Protein AF-0000000067512918 (afdb_homodimer)

InterPro domains:
  IPR007138 Antibiotic biosynthesis monooxygenase domain [PF03992] (1-77)
  IPR007138 Antibiotic biosynthesis monooxygenase domain [PS51725] (2-95)
  IPR011008 Dimeric alpha-beta barrel [SSF54909] (1-100)
  IPR050404 Heme-degrading monooxygenase [PTHR34474] (1-102)

Nearest PDB structures (foldseek):
  1iuj-assembly1_B  TM=9.756E-01  e=9.682E-20  Thermus thermophilus
  2gff-assembly1_A  TM=8.131E-01  e=7.216E-09  Yersinia pestis
  2omo-assembly4_E  TM=8.367E-01  e=1.259E-07  Nitrosomonas europaea
  4dpo-assembly1_B  TM=8.512E-01  e=2.197E-06  Methanosarcina mazei Go1
  4hl9-assembly4_H  TM=8.034E-01  e=4.147E-06  Rhodospirillum rubrum ATCC 11170

Radius of gyration: 17.53 Å; Cα contacts (8 Å, |Δi|>4): 415; chains: 2; bounding box: 35×47×46 Å

Structure (mmCIF, N/CA/C/O backbone):
data_AF-0000000067512918-model_v1
#
loop_
_entity.id
_entity.type
_entity.pdbx_description
1 polymer 'ABM domain-containing protein'
#
loop_
_atom_site.group_PDB
_atom_site.id
_atom_site.type_symbol
_atom_site.label_atom_id
_atom_site.label_alt_id
_atom_site.label_comp_id
_atom_site.label_asym_id
_atom_site.label_entity_id
_atom_site.label_seq_id
_atom_site.pdbx_PDB_ins_code
_atom_site.Cartn_x
_atom_site.Cartn_y
_atom_site.Cartn_z
_atom_site.occupancy
_atom_site.B_iso_or_equiv
_atom_site.auth_seq_id
_atom_site.auth_comp_id
_atom_site.auth_asym_id
_atom_site.auth_atom_id
_atom_site.pdbx_PDB_model_num
ATOM 1 N N . MET A 1 1 ? -11.914 5.547 -5.266 1 97 1 MET A N 1
ATOM 2 C CA . MET A 1 1 ? -10.961 4.484 -5.578 1 97 1 MET A CA 1
ATOM 3 C C . MET A 1 1 ? -10.758 3.568 -4.375 1 97 1 MET A C 1
ATOM 5 O O . MET A 1 1 ? -10.789 4.023 -3.23 1 97 1 MET A O 1
ATOM 9 N N . PHE A 1 2 ? -10.633 2.309 -4.656 1 98.5 2 PHE A N 1
ATOM 10 C CA . PHE A 1 2 ? -10.523 1.265 -3.643 1 98.5 2 PHE A CA 1
ATOM 11 C C . PHE A 1 2 ? -9.211 0.515 -3.775 1 98.5 2 PHE A C 1
ATOM 13 O O . PHE A 1 2 ? -8.789 0.18 -4.883 1 98.5 2 PHE A O 1
ATOM 20 N N . VAL A 1 3 ? -8.547 0.287 -2.594 1 98.69 3 VAL A N 1
ATOM 21 C CA . VAL A 1 3 ? -7.242 -0.37 -2.607 1 98.69 3 VAL A CA 1
ATOM 22 C C . VAL A 1 3 ? -7.262 -1.579 -1.676 1 98.69 3 VAL A C 1
ATOM 24 O O . VAL A 1 3 ? -7.797 -1.508 -0.567 1 98.69 3 VAL A O 1
ATOM 27 N N . THR A 1 4 ? -6.715 -2.652 -2.119 1 98.31 4 THR A N 1
ATOM 28 C CA . THR A 1 4 ? -6.477 -3.787 -1.236 1 98.31 4 THR A CA 1
ATOM 29 C C . THR A 1 4 ? -4.98 -4.082 -1.127 1 98.31 4 THR A C 1
ATOM 31 O O . THR A 1 4 ? -4.238 -3.91 -2.094 1 98.31 4 THR A O 1
ATOM 34 N N . MET A 1 5 ? -4.586 -4.512 0.064 1 98.31 5 MET A N 1
ATOM 35 C CA . MET A 1 5 ? -3.23 -4.98 0.342 1 98.31 5 MET A CA 1
ATOM 36 C C . MET A 1 5 ? -3.256 -6.363 0.982 1 98.31 5 MET A C 1
ATOM 38 O O . MET A 1 5 ? -3.695 -6.516 2.123 1 98.31 5 MET A O 1
ATOM 42 N N . ASN A 1 6 ? -2.811 -7.348 0.231 1 96.94 6 ASN A N 1
ATOM 43 C CA . ASN A 1 6 ? -2.572 -8.656 0.823 1 96.94 6 ASN A CA 1
ATOM 44 C C . ASN A 1 6 ? -1.137 -8.797 1.324 1 96.94 6 ASN A C 1
ATOM 46 O O . ASN A 1 6 ? -0.193 -8.766 0.534 1 96.94 6 ASN A O 1
ATOM 50 N N . ARG A 1 7 ? -1.022 -8.852 2.6 1 97.69 7 ARG A N 1
ATOM 51 C CA . ARG A 1 7 ? 0.283 -9 3.234 1 97.69 7 ARG A CA 1
ATOM 52 C C . ARG A 1 7 ? 0.648 -10.469 3.414 1 97.69 7 ARG A C 1
ATOM 54 O O . ARG A 1 7 ? -0.009 -11.188 4.168 1 97.69 7 ARG A O 1
ATOM 61 N N . ILE A 1 8 ? 1.704 -10.883 2.746 1 96.44 8 ILE A N 1
ATOM 62 C CA . ILE A 1 8 ? 2.051 -12.297 2.631 1 96.44 8 ILE A CA 1
ATOM 63 C C . ILE A 1 8 ? 3.471 -12.523 3.148 1 96.44 8 ILE A C 1
ATOM 65 O O . ILE A 1 8 ? 4.445 -12.156 2.486 1 96.44 8 ILE A O 1
ATOM 69 N N . PRO A 1 9 ? 3.553 -13.156 4.336 1 97.19 9 PRO A N 1
ATOM 70 C CA . PRO A 1 9 ? 4.883 -13.383 4.906 1 97.19 9 PRO A CA 1
ATOM 71 C C . PRO A 1 9 ? 5.609 -14.555 4.254 1 97.19 9 PRO A C 1
ATOM 73 O O . PRO A 1 9 ? 5.422 -15.703 4.66 1 97.19 9 PRO A O 1
ATOM 76 N N . VAL A 1 10 ? 6.469 -14.242 3.346 1 96.31 10 VAL A N 1
ATOM 77 C CA . VAL A 1 10 ? 7.18 -15.242 2.564 1 96.31 10 VAL A CA 1
ATOM 78 C C . VAL A 1 10 ? 8.625 -15.352 3.057 1 96.31 10 VAL A C 1
ATOM 80 O O . VAL A 1 10 ? 9.297 -14.344 3.248 1 96.31 10 VAL A O 1
ATOM 83 N N . ARG A 1 11 ? 9.047 -16.516 3.266 1 95.19 11 ARG A N 1
ATOM 84 C CA . ARG A 1 11 ? 10.445 -16.719 3.605 1 95.19 11 ARG A CA 1
ATOM 85 C C . ARG A 1 11 ? 11.359 -16.266 2.473 1 95.19 11 ARG A C 1
ATOM 87 O O . ARG A 1 11 ? 11.062 -16.484 1.299 1 95.19 11 ARG A O 1
ATOM 94 N N . PRO A 1 12 ? 12.477 -15.703 2.881 1 93.81 12 PRO A N 1
ATOM 95 C CA . PRO A 1 12 ? 13.383 -15.148 1.869 1 93.81 12 PRO A CA 1
ATOM 96 C C . PRO A 1 12 ? 13.836 -16.188 0.847 1 93.81 12 PRO A C 1
ATOM 98 O O . PRO A 1 12 ? 14 -15.867 -0.333 1 93.81 12 PRO A O 1
ATOM 101 N N . GLU A 1 13 ? 13.922 -17.406 1.261 1 93.75 13 GLU A N 1
ATOM 102 C CA . GLU A 1 13 ? 14.43 -18.469 0.383 1 93.75 13 GLU A CA 1
ATOM 103 C C . GLU A 1 13 ? 13.422 -18.797 -0.716 1 93.75 13 GLU A C 1
ATOM 105 O O . GLU A 1 13 ? 13.766 -19.438 -1.711 1 93.75 13 GLU A O 1
ATOM 110 N N . TYR A 1 14 ? 12.227 -18.312 -0.586 1 94.12 14 TYR A N 1
ATOM 111 C CA . TYR A 1 14 ? 11.18 -18.625 -1.553 1 94.12 14 TYR A CA 1
ATOM 112 C C . TYR A 1 14 ? 10.789 -17.391 -2.354 1 94.12 14 TYR A C 1
ATOM 114 O O . TYR A 1 14 ? 9.812 -17.406 -3.109 1 94.12 14 TYR A O 1
ATOM 122 N N . ALA A 1 15 ? 11.547 -16.359 -2.236 1 94.25 15 ALA A N 1
ATOM 123 C CA . ALA A 1 15 ? 11.211 -15.078 -2.846 1 94.25 15 ALA A CA 1
ATOM 124 C C . ALA A 1 15 ? 11.062 -15.211 -4.359 1 94.25 15 ALA A C 1
ATOM 126 O O . ALA A 1 15 ? 10.047 -14.797 -4.926 1 94.25 15 ALA A O 1
ATOM 127 N N . GLU A 1 16 ? 12.031 -15.812 -5.008 1 93.5 16 GLU A N 1
ATOM 128 C CA . GLU A 1 16 ? 12.008 -15.938 -6.461 1 93.5 16 GLU A CA 1
ATOM 129 C C . GLU A 1 16 ? 10.805 -16.75 -6.926 1 93.5 16 GLU A C 1
ATOM 131 O O . GLU A 1 16 ? 10.133 -16.391 -7.895 1 93.5 16 GLU A O 1
ATOM 136 N N . GLN A 1 17 ? 10.562 -17.828 -6.297 1 92.75 17 GLN A N 1
ATOM 137 C CA . GLN A 1 17 ? 9.438 -18.688 -6.648 1 92.75 17 GLN A CA 1
ATOM 138 C C . GLN A 1 17 ? 8.109 -17.953 -6.453 1 92.75 17 GLN A C 1
ATOM 140 O O . GLN A 1 17 ? 7.199 -18.078 -7.273 1 92.75 17 GLN A O 1
ATOM 145 N N . PHE A 1 18 ? 8.039 -17.266 -5.41 1 93.62 18 PHE A N 1
ATOM 146 C CA . PHE A 1 18 ? 6.836 -16.484 -5.117 1 93.62 18 PHE A CA 1
ATOM 147 C C . PHE A 1 18 ? 6.566 -15.469 -6.219 1 93.62 18 PHE A C 1
ATOM 149 O O . PHE A 1 18 ? 5.457 -15.406 -6.754 1 93.62 18 PHE A O 1
ATOM 156 N N . GLU A 1 19 ? 7.574 -14.711 -6.578 1 94.25 19 GLU A N 1
ATOM 157 C CA . GLU A 1 19 ? 7.434 -13.664 -7.586 1 94.25 19 GLU A CA 1
ATOM 158 C C . GLU A 1 19 ? 7.059 -14.258 -8.945 1 94.25 19 GLU A C 1
ATOM 160 O O . GLU A 1 19 ? 6.227 -13.695 -9.664 1 94.25 19 GLU A O 1
ATOM 165 N N . GLU A 1 20 ? 7.613 -15.383 -9.258 1 90.94 20 GLU A N 1
ATOM 166 C CA . GLU A 1 20 ? 7.305 -16.047 -10.523 1 90.94 20 GLU A CA 1
ATOM 167 C C . GLU A 1 20 ? 5.852 -16.516 -10.562 1 90.94 20 GLU A C 1
ATOM 169 O O . GLU A 1 20 ? 5.188 -16.391 -11.594 1 90.94 20 GLU A O 1
ATOM 174 N N . ALA A 1 21 ? 5.418 -17.016 -9.461 1 87.88 21 ALA A N 1
ATOM 175 C CA . ALA A 1 21 ? 4.035 -17.469 -9.375 1 87.88 21 ALA A CA 1
ATOM 176 C C . ALA A 1 21 ? 3.062 -16.312 -9.625 1 87.88 21 ALA A C 1
ATOM 178 O O . ALA A 1 21 ? 2.057 -16.484 -10.312 1 87.88 21 ALA A O 1
ATOM 179 N N . PHE A 1 22 ? 3.352 -15.164 -9.109 1 88.75 22 PHE A N 1
ATOM 180 C CA . PHE A 1 22 ? 2.457 -14.023 -9.258 1 88.75 22 PHE A CA 1
ATOM 181 C C . PHE A 1 22 ? 2.518 -13.477 -10.68 1 88.75 22 PHE A C 1
ATOM 183 O O . PHE A 1 22 ? 1.514 -12.992 -11.203 1 88.75 22 PHE A O 1
ATOM 190 N N . ARG A 1 23 ? 3.643 -13.523 -11.312 1 86 23 ARG A N 1
ATOM 191 C CA . ARG A 1 23 ? 3.771 -13.039 -12.68 1 86 23 ARG A CA 1
ATOM 192 C C . ARG A 1 23 ? 2.779 -13.742 -13.602 1 86 23 ARG A C 1
ATOM 194 O O . ARG A 1 23 ? 2.201 -13.117 -14.492 1 86 23 ARG A O 1
ATOM 201 N N . GLN A 1 24 ? 2.482 -14.922 -13.383 1 77.94 24 GLN A N 1
ATOM 202 C CA . GLN A 1 24 ? 1.568 -15.719 -14.195 1 77.94 24 GLN A CA 1
ATOM 203 C C . GLN A 1 24 ? 0.114 -15.391 -13.875 1 77.94 24 GLN A C 1
ATOM 205 O O . GLN A 1 24 ? -0.735 -15.367 -14.766 1 77.94 24 GLN A O 1
ATOM 210 N N . ARG A 1 25 ? -0.203 -15 -12.695 1 79.12 25 ARG A N 1
ATOM 211 C CA . ARG A 1 25 ? -1.558 -14.727 -12.227 1 79.12 25 ARG A CA 1
ATOM 212 C C . ARG A 1 25 ? -1.994 -13.312 -12.602 1 79.12 25 ARG A C 1
ATOM 214 O O . ARG A 1 25 ? -3.186 -13.055 -12.789 1 79.12 25 ARG A O 1
ATOM 221 N N . ALA A 1 26 ? -1.049 -12.398 -12.617 1 73.12 26 ALA A N 1
ATOM 222 C CA . ALA A 1 26 ? -1.326 -10.984 -12.844 1 73.12 26 ALA A CA 1
ATOM 223 C C . ALA A 1 26 ? -2.08 -10.781 -14.156 1 73.12 26 ALA A C 1
ATOM 225 O O . ALA A 1 26 ? -2.969 -9.93 -14.242 1 73.12 26 ALA A O 1
ATOM 226 N N . ARG A 1 27 ? -2.033 -11.695 -15.109 1 79.12 27 ARG A N 1
ATOM 227 C CA . ARG A 1 27 ? -2.65 -11.539 -16.422 1 79.12 27 ARG A CA 1
ATOM 228 C C . ARG A 1 27 ? -4.148 -11.82 -16.359 1 79.12 27 ARG A C 1
ATOM 230 O O . ARG A 1 27 ? -4.918 -11.281 -17.156 1 79.12 27 ARG A O 1
ATOM 237 N N . LEU A 1 28 ? -4.523 -12.445 -15.289 1 82.38 28 LEU A N 1
ATOM 238 C CA . LEU A 1 28 ? -5.926 -12.836 -15.188 1 82.38 28 LEU A CA 1
ATOM 239 C C . LEU A 1 28 ? -6.785 -11.672 -14.711 1 82.38 28 LEU A C 1
ATOM 241 O O . LEU A 1 28 ? -7.961 -11.578 -15.07 1 82.38 28 LEU A O 1
ATOM 245 N N . VAL A 1 29 ? -6.238 -10.664 -14.016 1 86.75 29 VAL A N 1
ATOM 246 C CA . VAL A 1 29 ? -6.996 -9.578 -13.406 1 86.75 29 VAL A CA 1
ATOM 247 C C . VAL A 1 29 ? -7.039 -8.383 -14.352 1 86.75 29 VAL A C 1
ATOM 249 O O . VAL A 1 29 ? -7.918 -7.523 -14.234 1 86.75 29 VAL A O 1
ATOM 252 N N . ASP A 1 30 ? -6.246 -8.297 -15.297 1 84.88 30 ASP A N 1
ATOM 253 C CA . ASP A 1 30 ? -6.02 -7.133 -16.156 1 84.88 30 ASP A CA 1
ATOM 254 C C . ASP A 1 30 ? -7.289 -6.75 -16.906 1 84.88 30 ASP A C 1
ATOM 256 O O . ASP A 1 30 ? -7.488 -5.582 -17.25 1 84.88 30 ASP A O 1
ATOM 260 N N . ARG A 1 31 ? -8.195 -7.676 -17.078 1 85.62 31 ARG A N 1
ATOM 261 C CA . ARG A 1 31 ? -9.352 -7.402 -17.922 1 85.62 31 ARG A CA 1
ATOM 262 C C . ARG A 1 31 ? -10.609 -7.227 -17.094 1 85.62 31 ARG A C 1
ATOM 264 O O . ARG A 1 31 ? -11.703 -7.02 -17.625 1 85.62 31 ARG A O 1
ATOM 271 N N . MET A 1 32 ? -10.414 -7.277 -15.938 1 91.25 32 MET A N 1
ATOM 272 C CA . MET A 1 32 ? -11.586 -7.172 -15.062 1 91.25 32 MET A CA 1
ATOM 273 C C . MET A 1 32 ? -12.117 -5.742 -15.047 1 91.25 32 MET A C 1
ATOM 275 O O . MET A 1 32 ? -11.352 -4.789 -14.898 1 91.25 32 MET A O 1
ATOM 279 N N . PRO A 1 33 ? -13.469 -5.609 -15.211 1 93.94 33 PRO A N 1
ATOM 280 C CA . PRO A 1 33 ? -14.055 -4.273 -15.109 1 93.94 33 PRO A CA 1
ATOM 281 C C . PRO A 1 33 ? -13.719 -3.574 -13.797 1 93.94 33 PRO A C 1
ATOM 283 O O . PRO A 1 33 ? -13.844 -4.176 -12.727 1 93.94 33 PRO A O 1
ATOM 286 N N . GLY A 1 34 ? -13.289 -2.336 -13.969 1 96.62 34 GLY A N 1
ATOM 287 C CA . GLY A 1 34 ? -13 -1.528 -12.797 1 96.62 34 GLY A CA 1
ATOM 288 C C . GLY A 1 34 ? -11.594 -1.733 -12.258 1 96.62 34 GLY A C 1
ATOM 289 O O . GLY A 1 34 ? -11.172 -1.037 -11.336 1 96.62 34 GLY A O 1
ATOM 290 N N . PHE A 1 35 ? -10.883 -2.684 -12.805 1 96.06 35 PHE A N 1
ATOM 291 C CA . PHE A 1 35 ? -9.492 -2.889 -12.422 1 96.06 35 PHE A CA 1
ATOM 292 C C . PHE A 1 35 ? -8.625 -1.716 -12.875 1 96.06 35 PHE A C 1
ATOM 294 O O . PHE A 1 35 ? -8.75 -1.251 -14.008 1 96.06 35 PHE A O 1
ATOM 301 N N . ILE A 1 36 ? -7.754 -1.249 -11.977 1 96.38 36 ILE A N 1
ATOM 302 C CA . ILE A 1 36 ? -6.895 -0.119 -12.305 1 96.38 36 ILE A CA 1
ATOM 303 C C . ILE A 1 36 ? -5.438 -0.576 -12.359 1 96.38 36 ILE A C 1
ATOM 305 O O . ILE A 1 36 ? -4.75 -0.358 -13.359 1 96.38 36 ILE A O 1
ATOM 309 N N . ARG A 1 37 ? -5 -1.229 -11.328 1 95.94 37 ARG A N 1
ATOM 310 C CA . ARG A 1 37 ? -3.572 -1.522 -11.25 1 95.94 37 ARG A CA 1
ATOM 311 C C . ARG A 1 37 ? -3.297 -2.637 -10.242 1 95.94 37 ARG A C 1
ATOM 313 O O . ARG A 1 37 ? -4.023 -2.789 -9.258 1 95.94 37 ARG A O 1
ATOM 320 N N . ASN A 1 38 ? -2.346 -3.479 -10.484 1 95.81 38 ASN A N 1
ATOM 321 C CA . ASN A 1 38 ? -1.806 -4.473 -9.562 1 95.81 38 ASN A CA 1
ATOM 322 C C . ASN A 1 38 ? -0.299 -4.312 -9.383 1 95.81 38 ASN A C 1
ATOM 324 O O . ASN A 1 38 ? 0.444 -4.25 -10.359 1 95.81 38 ASN A O 1
ATOM 328 N N . LEU A 1 39 ? 0.129 -4.234 -8.156 1 96.69 39 LEU A N 1
ATOM 329 C CA . LEU A 1 39 ? 1.55 -4.191 -7.828 1 96.69 39 LEU A CA 1
ATOM 330 C C . LEU A 1 39 ? 1.926 -5.34 -6.895 1 96.69 39 LEU A C 1
ATOM 332 O O . LEU A 1 39 ? 1.189 -5.648 -5.957 1 96.69 39 LEU A O 1
ATOM 336 N N . VAL A 1 40 ? 3.033 -5.973 -7.16 1 96.81 40 VAL A N 1
ATOM 337 C CA . VAL A 1 40 ? 3.693 -6.863 -6.211 1 96.81 40 VAL A CA 1
ATOM 338 C C . VAL A 1 40 ? 4.918 -6.172 -5.617 1 96.81 40 VAL A C 1
ATOM 340 O O . VAL A 1 40 ? 5.832 -5.781 -6.348 1 96.81 40 VAL A O 1
ATOM 343 N N . LEU A 1 41 ? 4.926 -6.086 -4.301 1 98.25 41 LEU A N 1
ATOM 344 C CA . LEU A 1 41 ? 5.914 -5.297 -3.574 1 98.25 41 LEU A CA 1
ATOM 345 C C . LEU A 1 41 ? 6.812 -6.195 -2.732 1 98.25 41 LEU A C 1
ATOM 347 O O . LEU A 1 41 ? 6.336 -6.91 -1.85 1 98.25 41 LEU A O 1
ATOM 351 N N . ARG A 1 42 ? 8.102 -6.18 -3.014 1 97.69 42 ARG A N 1
ATOM 352 C CA . ARG A 1 42 ? 9.094 -6.895 -2.217 1 97.69 42 ARG A CA 1
ATOM 353 C C . ARG A 1 42 ? 9.602 -6.023 -1.07 1 97.69 42 ARG A C 1
ATOM 355 O O . ARG A 1 42 ? 10.109 -4.922 -1.296 1 97.69 42 ARG A O 1
ATOM 362 N N . PRO A 1 43 ? 9.445 -6.527 0.133 1 97.81 43 PRO A N 1
ATOM 363 C CA . PRO A 1 43 ? 9.922 -5.715 1.252 1 97.81 43 PRO A CA 1
ATOM 364 C C . PRO A 1 43 ? 11.438 -5.523 1.232 1 97.81 43 PRO A C 1
ATOM 366 O O . PRO A 1 43 ? 12.18 -6.445 0.873 1 97.81 43 PRO A O 1
ATOM 369 N N . LYS A 1 44 ? 11.875 -4.309 1.683 1 96.75 44 LYS A N 1
ATOM 370 C CA . LYS A 1 44 ? 13.305 -4.035 1.778 1 96.75 44 LYS A CA 1
ATOM 371 C C . LYS A 1 44 ? 13.922 -4.734 2.99 1 96.75 44 LYS A C 1
ATOM 373 O O . LYS A 1 44 ? 15.094 -5.102 2.973 1 96.75 44 LYS A O 1
ATOM 378 N N . ASN A 1 45 ? 13.102 -4.852 4.012 1 92.81 45 ASN A N 1
ATOM 379 C CA . ASN A 1 45 ? 13.586 -5.512 5.219 1 92.81 45 ASN A CA 1
ATOM 380 C C . ASN A 1 45 ? 13.203 -6.992 5.238 1 92.81 45 ASN A C 1
ATOM 382 O O . ASN A 1 45 ? 12.023 -7.332 5.145 1 92.81 45 ASN A O 1
ATOM 386 N N . PRO A 1 46 ? 14.25 -7.758 5.445 1 83.94 46 PRO A N 1
ATOM 387 C CA . PRO A 1 46 ? 13.938 -9.188 5.551 1 83.94 46 PRO A CA 1
ATOM 388 C C . PRO A 1 46 ? 12.977 -9.492 6.695 1 83.94 46 PRO A C 1
ATOM 390 O O . PRO A 1 46 ? 13.07 -8.883 7.766 1 83.94 46 PRO A O 1
ATOM 393 N N . GLY A 1 47 ? 12.023 -10.266 6.488 1 87.12 47 GLY A N 1
ATOM 394 C CA . GLY A 1 47 ? 11.047 -10.625 7.508 1 87.12 47 GLY A CA 1
ATOM 395 C C . GLY A 1 47 ? 9.719 -9.922 7.344 1 87.12 47 GLY A C 1
ATOM 396 O O . GLY A 1 47 ? 8.695 -10.375 7.859 1 87.12 47 GLY A O 1
ATOM 397 N N . ASP A 1 48 ? 9.82 -8.719 6.766 1 94.81 48 ASP A N 1
ATOM 398 C CA . ASP A 1 48 ? 8.562 -8.055 6.434 1 94.81 48 ASP A CA 1
ATOM 399 C C . ASP A 1 48 ? 7.82 -8.797 5.328 1 94.81 48 ASP A C 1
ATOM 401 O O . ASP A 1 48 ? 8.4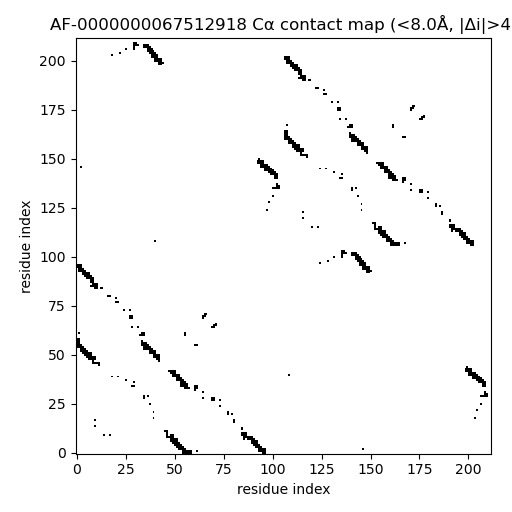38 -9.484 4.508 1 94.81 48 ASP A O 1
ATOM 405 N N . PRO A 1 49 ? 6.57 -8.695 5.324 1 97.69 49 PRO A N 1
ATOM 406 C CA . PRO A 1 49 ? 5.809 -9.438 4.316 1 97.69 49 PRO A CA 1
ATOM 407 C C . PRO A 1 49 ? 5.863 -8.789 2.938 1 97.69 49 PRO A C 1
ATOM 409 O O . PRO A 1 49 ? 6.031 -7.57 2.83 1 97.69 49 PRO A O 1
ATOM 412 N N . TYR A 1 50 ? 5.742 -9.641 1.905 1 97.69 50 TYR A N 1
ATOM 413 C CA . TYR A 1 50 ? 5.336 -9.133 0.6 1 97.69 50 TYR A CA 1
ATOM 414 C C . TYR A 1 50 ? 3.965 -8.469 0.678 1 97.69 50 TYR A C 1
ATOM 416 O O . TYR A 1 50 ? 3.146 -8.82 1.53 1 97.69 50 TYR A O 1
ATOM 424 N N . VAL A 1 51 ? 3.773 -7.539 -0.189 1 98.19 51 VAL A N 1
ATOM 425 C CA . VAL A 1 51 ? 2.439 -6.965 -0.317 1 98.19 51 VAL A CA 1
ATOM 426 C C . VAL A 1 51 ? 1.975 -7.059 -1.77 1 98.19 51 VAL A C 1
ATOM 428 O O . VAL A 1 51 ? 2.648 -6.562 -2.676 1 98.19 51 VAL A O 1
ATOM 431 N N . VAL A 1 52 ? 0.917 -7.738 -1.984 1 96.56 52 VAL A N 1
ATOM 432 C CA . VAL A 1 52 ? 0.202 -7.68 -3.256 1 96.56 52 VAL A CA 1
ATOM 433 C C . VAL A 1 52 ? -0.908 -6.633 -3.176 1 96.56 52 VAL A C 1
ATOM 435 O O . VAL A 1 52 ? -1.873 -6.801 -2.428 1 96.56 52 VAL A O 1
ATOM 438 N N . MET A 1 53 ? -0.724 -5.59 -3.965 1 97.88 53 MET A N 1
ATOM 439 C CA . MET A 1 53 ? -1.617 -4.438 -3.906 1 97.88 53 MET A CA 1
ATOM 440 C C . MET A 1 53 ? -2.416 -4.301 -5.195 1 97.88 53 MET A C 1
ATOM 442 O O . MET A 1 53 ? -1.85 -4.336 -6.289 1 97.88 53 MET A O 1
ATOM 446 N N . THR A 1 54 ? -3.723 -4.121 -5.047 1 96.81 54 THR A N 1
ATOM 447 C CA . THR A 1 54 ? -4.566 -3.875 -6.207 1 96.81 54 THR A CA 1
ATOM 448 C C . THR A 1 54 ? -5.391 -2.604 -6.02 1 96.81 54 THR A C 1
ATOM 450 O O . THR A 1 54 ? -5.855 -2.318 -4.914 1 96.81 54 THR A O 1
ATOM 453 N N . LEU A 1 55 ? -5.496 -1.862 -7.02 1 97.75 55 LEU A N 1
ATOM 454 C CA . LEU A 1 55 ? -6.328 -0.663 -7.078 1 97.75 55 LEU A CA 1
ATOM 455 C C . LEU A 1 55 ? -7.539 -0.884 -7.977 1 97.75 55 LEU A C 1
ATOM 457 O O . LEU A 1 55 ? -7.41 -1.429 -9.078 1 97.75 55 LEU A O 1
ATOM 461 N N . TRP A 1 56 ? -8.641 -0.418 -7.516 1 97.69 56 TRP A N 1
ATOM 462 C CA . TRP A 1 56 ? -9.922 -0.623 -8.18 1 97.69 56 TRP A CA 1
ATOM 463 C C . TRP A 1 56 ? -10.727 0.673 -8.227 1 97.69 56 TRP A C 1
ATOM 465 O O . TRP A 1 56 ? -10.609 1.517 -7.34 1 97.69 56 TRP A O 1
ATOM 475 N N . GLU A 1 57 ? -11.57 0.746 -9.227 1 97.88 57 GLU A N 1
ATOM 476 C CA . GLU A 1 57 ? -12.453 1.903 -9.336 1 97.88 57 GLU A CA 1
ATOM 477 C C . GLU A 1 57 ? -13.43 1.969 -8.164 1 97.88 57 GLU A C 1
ATOM 479 O O . GLU A 1 57 ? -13.859 3.053 -7.766 1 97.88 57 GLU A O 1
ATOM 484 N N . SER A 1 58 ? -13.828 0.82 -7.707 1 97.88 58 SER A N 1
ATOM 485 C CA . SER A 1 58 ? -14.781 0.752 -6.605 1 97.88 58 SER A CA 1
ATOM 486 C C . SER A 1 58 ? -14.633 -0.552 -5.828 1 97.88 58 SER A C 1
ATOM 488 O O . SER A 1 58 ? -13.992 -1.496 -6.305 1 97.88 58 SER A O 1
ATOM 490 N N . GLU A 1 59 ? -15.172 -0.529 -4.645 1 97.69 59 GLU A N 1
ATOM 491 C CA . GLU A 1 59 ? -15.203 -1.756 -3.855 1 97.69 59 GLU A CA 1
ATOM 492 C C . GLU A 1 59 ? -16.016 -2.84 -4.555 1 97.69 59 GLU A C 1
ATOM 494 O O . GLU A 1 59 ? -15.68 -4.023 -4.48 1 97.69 59 GLU A O 1
ATOM 499 N N . GLU A 1 60 ? -17.078 -2.422 -5.219 1 97.88 60 GLU A N 1
ATOM 500 C CA . GLU A 1 60 ? -17.938 -3.363 -5.941 1 97.88 60 GLU A CA 1
ATOM 501 C C . GLU A 1 60 ? -17.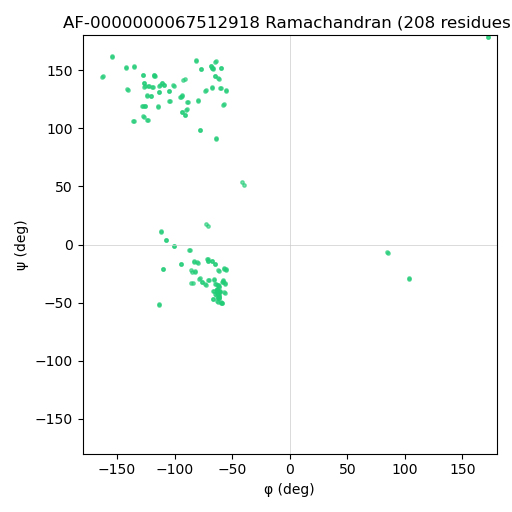156 -4.078 -7.043 1 97.88 60 GLU A C 1
ATOM 503 O O . GLU A 1 60 ? -17.344 -5.273 -7.266 1 97.88 60 GLU A O 1
ATOM 508 N N . ALA A 1 61 ? -16.312 -3.352 -7.719 1 97.12 61 ALA A N 1
ATOM 509 C CA . ALA A 1 61 ? -15.5 -3.959 -8.766 1 97.12 61 ALA A CA 1
ATOM 510 C C . ALA A 1 61 ? -14.555 -5.008 -8.188 1 97.12 61 ALA A C 1
ATOM 512 O O . ALA A 1 61 ? -14.383 -6.086 -8.758 1 97.12 61 ALA A O 1
ATOM 513 N N . PHE A 1 62 ? -13.992 -4.715 -7.078 1 96.94 62 PHE A N 1
ATOM 514 C CA . PHE A 1 62 ? -13.117 -5.664 -6.402 1 96.94 62 PHE A CA 1
ATOM 515 C C . PHE A 1 62 ? -13.883 -6.922 -6.008 1 96.94 62 PHE A C 1
ATOM 517 O O . PHE A 1 62 ? -13.398 -8.039 -6.215 1 96.94 62 PHE A O 1
ATOM 524 N N . ARG A 1 63 ? -15 -6.711 -5.465 1 96.75 63 ARG A N 1
ATOM 525 C CA . ARG A 1 63 ? -15.812 -7.848 -5.047 1 96.75 63 ARG A CA 1
ATOM 526 C C . ARG A 1 63 ? -16.188 -8.727 -6.238 1 96.75 63 ARG A C 1
ATOM 528 O O . ARG A 1 63 ? -16.172 -9.953 -6.141 1 96.75 63 ARG A O 1
ATOM 535 N N . ALA A 1 64 ? -16.578 -8.117 -7.297 1 95.81 64 ALA A N 1
ATOM 536 C CA . ALA A 1 64 ? -16.891 -8.867 -8.508 1 95.81 64 ALA A CA 1
ATOM 537 C C . ALA A 1 64 ? -15.711 -9.719 -8.953 1 95.81 64 ALA A C 1
ATOM 539 O O . ALA A 1 64 ? -15.891 -10.867 -9.383 1 95.81 64 ALA A O 1
ATOM 540 N N . TRP A 1 65 ? -14.578 -9.125 -8.852 1 94.44 65 TRP A N 1
ATOM 541 C CA . TRP A 1 65 ? -13.367 -9.859 -9.188 1 94.44 65 TRP A CA 1
ATOM 542 C C . TRP A 1 65 ? -13.172 -11.062 -8.266 1 94.44 65 TRP A C 1
ATOM 544 O O . TRP A 1 65 ? -12.93 -12.18 -8.727 1 94.44 65 TRP A O 1
ATOM 554 N N . THR A 1 66 ? -13.281 -10.859 -6.926 1 94.56 66 THR A N 1
ATOM 555 C CA . THR A 1 66 ? -13.008 -11.93 -5.965 1 94.56 66 THR A CA 1
ATOM 556 C C . THR A 1 66 ? -14.023 -13.062 -6.109 1 94.56 66 THR A C 1
ATOM 558 O O . THR A 1 66 ? -13.773 -14.18 -5.664 1 94.56 66 THR A O 1
ATOM 561 N N . GLU A 1 67 ? -15.094 -12.75 -6.766 1 94.25 67 GLU A N 1
ATOM 562 C CA . GLU A 1 67 ? -16.141 -13.75 -6.973 1 94.25 67 GLU A CA 1
ATOM 563 C C . GLU A 1 67 ? -16.062 -14.352 -8.375 1 94.25 67 GLU A C 1
ATOM 565 O O . GLU A 1 67 ? -16.828 -15.25 -8.711 1 94.25 67 GLU A O 1
ATOM 570 N N . SER A 1 68 ? -15.227 -13.977 -9.156 1 92.44 68 SER A N 1
ATOM 571 C CA . SER A 1 68 ? -15.117 -14.398 -10.555 1 92.44 68 SER A CA 1
ATOM 572 C C . SER A 1 68 ? -14.414 -15.742 -10.664 1 92.44 68 SER A C 1
ATOM 574 O O . SER A 1 68 ? -13.633 -16.125 -9.789 1 92.44 68 SER A O 1
ATOM 576 N N . PRO A 1 69 ? -14.641 -16.453 -11.773 1 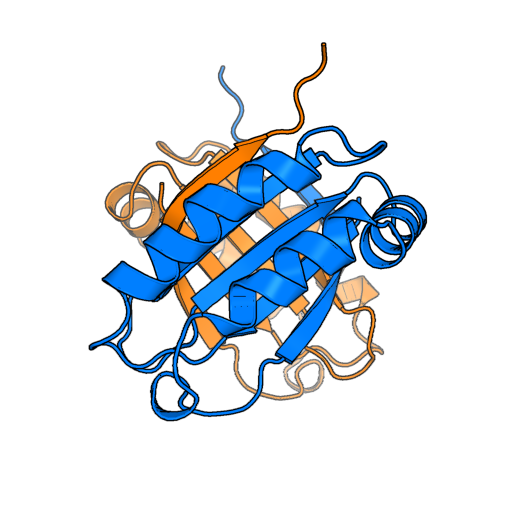87.94 69 PRO A N 1
ATOM 577 C CA . PRO A 1 69 ? -13.898 -17.688 -12.047 1 87.94 69 PRO A CA 1
ATOM 578 C C . PRO A 1 69 ? -12.398 -17.453 -12.188 1 87.94 69 PRO A C 1
ATOM 580 O O . PRO A 1 69 ? -11.602 -18.297 -11.766 1 87.94 69 PRO A O 1
ATOM 583 N N . ALA A 1 70 ? -12.086 -16.391 -12.703 1 82.81 70 ALA A N 1
ATOM 584 C CA . ALA A 1 70 ? -10.68 -16.062 -12.914 1 82.81 70 ALA A CA 1
ATOM 585 C C . ALA A 1 70 ? -9.93 -15.984 -11.586 1 82.81 70 ALA A C 1
ATOM 587 O O . ALA A 1 70 ? -8.789 -16.438 -11.477 1 82.81 70 ALA A O 1
ATOM 588 N N . PHE A 1 71 ? -10.547 -15.375 -10.641 1 88.19 71 PHE A N 1
ATOM 589 C CA . PHE A 1 71 ? -9.961 -15.289 -9.305 1 88.19 71 PHE A CA 1
ATOM 590 C C . PHE A 1 71 ? -9.773 -16.672 -8.711 1 88.19 71 PHE A C 1
ATOM 592 O O . PHE A 1 71 ? -8.695 -16.984 -8.18 1 88.19 71 PHE A O 1
ATOM 599 N N . LYS A 1 72 ? -10.703 -17.484 -8.82 1 85.62 72 LYS A N 1
ATOM 600 C CA . LYS A 1 72 ? -10.641 -18.844 -8.273 1 85.62 72 LYS A CA 1
ATOM 601 C C . LYS A 1 72 ? -9.539 -19.656 -8.945 1 85.62 72 LYS A C 1
ATOM 603 O O . LYS A 1 72 ? -8.82 -20.406 -8.273 1 85.62 72 LYS A O 1
ATOM 608 N N . GLU A 1 73 ? -9.438 -19.438 -10.172 1 80.94 73 GLU A N 1
ATOM 609 C CA . GLU A 1 73 ? -8.406 -20.141 -10.93 1 80.94 73 GLU A CA 1
ATOM 610 C C . GLU A 1 73 ? -7.008 -19.703 -10.5 1 80.94 73 GLU A C 1
ATOM 612 O O . GLU A 1 73 ? -6.121 -20.531 -10.305 1 80.94 73 GLU A O 1
ATOM 617 N N . GLY A 1 74 ? -6.84 -18.453 -10.406 1 78.31 74 GLY A N 1
ATOM 618 C CA . GLY A 1 74 ? -5.547 -17.922 -9.992 1 78.31 74 GLY A CA 1
ATOM 619 C C . GLY A 1 74 ? -5.176 -18.312 -8.57 1 78.31 74 GLY A C 1
ATOM 620 O O . GLY 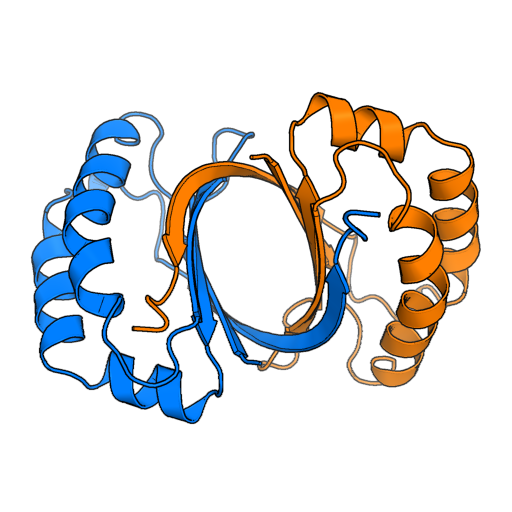A 1 74 ? -4.027 -18.672 -8.297 1 78.31 74 GLY A O 1
ATOM 621 N N . HIS A 1 75 ? -6.094 -18.219 -7.738 1 78.69 75 HIS A N 1
ATOM 622 C CA . HIS A 1 75 ? -5.859 -18.516 -6.332 1 78.69 75 HIS A CA 1
ATOM 623 C C . HIS A 1 75 ? -5.633 -20.016 -6.125 1 78.69 75 HIS A C 1
ATOM 625 O O . HIS A 1 75 ? -4.902 -20.406 -5.215 1 78.69 75 HIS A O 1
ATOM 631 N N . ALA A 1 76 ? -6.281 -20.766 -7 1 67.12 76 ALA A N 1
ATOM 632 C CA . ALA A 1 76 ? -6.059 -22.203 -6.965 1 67.12 76 ALA A CA 1
ATOM 633 C C . ALA A 1 76 ? -4.621 -22.547 -7.34 1 67.12 76 ALA A C 1
ATOM 635 O O . ALA A 1 76 ? -4.055 -23.531 -6.836 1 67.12 76 ALA A O 1
ATOM 636 N N . ARG A 1 77 ? -4.051 -21.766 -8.148 1 62.12 77 ARG A N 1
ATOM 637 C CA . ARG A 1 77 ? -2.68 -22 -8.594 1 62.12 77 ARG A CA 1
ATOM 638 C C . ARG A 1 77 ? -1.675 -21.422 -7.605 1 62.12 77 ARG A C 1
ATOM 640 O O . ARG A 1 77 ? -0.489 -21.75 -7.648 1 62.12 77 ARG A O 1
ATOM 647 N N . SER A 1 78 ? -2.094 -20.391 -6.789 1 61.59 78 SER A N 1
ATOM 648 C CA . SER A 1 78 ? -1.233 -19.812 -5.766 1 61.59 78 SER A CA 1
ATOM 649 C C . SER A 1 78 ? -0.747 -20.859 -4.781 1 61.59 78 SER A C 1
ATOM 651 O O . SER A 1 78 ? 0.296 -20.703 -4.145 1 61.59 78 SER A O 1
ATOM 653 N N . GLY A 1 79 ? -1.46 -21.938 -4.723 1 63.5 79 GLY A N 1
ATOM 654 C CA . GLY A 1 79 ? -1.099 -23.078 -3.887 1 63.5 79 GLY A CA 1
ATOM 655 C C . GLY A 1 79 ? 0.114 -23.828 -4.395 1 63.5 79 GLY A C 1
ATOM 656 O O . GLY A 1 79 ? 0.376 -24.953 -3.965 1 63.5 79 GLY A O 1
ATOM 657 N N . THR A 1 80 ? 0.841 -23.156 -5.293 1 74.94 80 THR A N 1
ATOM 658 C CA . THR A 1 80 ? 1.955 -23.906 -5.863 1 74.94 80 THR A CA 1
ATOM 659 C C . THR A 1 80 ? 3.17 -23.859 -4.941 1 74.94 80 THR A C 1
ATOM 661 O O . THR A 1 80 ? 4.051 -24.703 -5.02 1 74.94 80 THR A O 1
ATOM 664 N N . LEU A 1 81 ? 3.17 -22.891 -3.92 1 86.12 81 LEU A N 1
ATOM 665 C CA . LEU A 1 81 ? 4.273 -22.859 -2.963 1 86.12 81 LEU A CA 1
ATOM 666 C C . LEU A 1 81 ? 3.961 -23.734 -1.751 1 86.12 81 LEU A C 1
ATOM 668 O O . LEU A 1 81 ? 2.809 -23.812 -1.316 1 86.12 81 LEU A O 1
ATOM 672 N N . PRO A 1 82 ? 4.957 -24.391 -1.263 1 89.88 82 PRO A N 1
ATOM 673 C CA . PRO A 1 82 ? 4.727 -25.188 -0.054 1 89.88 82 PRO A CA 1
ATOM 674 C C . PRO A 1 82 ? 4.371 -24.328 1.157 1 89.88 82 PRO A C 1
ATOM 676 O O . PRO A 1 82 ? 4.707 -23.141 1.198 1 89.88 82 PRO A O 1
ATOM 679 N N . LYS A 1 83 ? 3.725 -24.938 2.094 1 90.25 83 LYS A N 1
ATOM 680 C CA . LYS A 1 83 ? 3.297 -24.234 3.303 1 90.25 83 LYS A CA 1
ATOM 681 C C . LYS A 1 83 ? 4.488 -23.625 4.035 1 90.25 83 LYS A C 1
ATOM 683 O O . LYS A 1 83 ? 4.367 -22.562 4.637 1 90.25 83 LYS A O 1
ATOM 688 N N . GLU A 1 84 ? 5.586 -24.281 3.945 1 92.56 84 GLU A N 1
ATOM 689 C CA . GLU A 1 84 ? 6.785 -23.844 4.652 1 92.56 84 GLU A CA 1
ATOM 690 C C . GLU A 1 84 ? 7.312 -22.531 4.082 1 92.56 84 GLU A C 1
ATOM 692 O O . GLU A 1 84 ? 8.148 -21.875 4.703 1 92.56 84 GLU A O 1
ATOM 697 N N . ALA A 1 85 ? 6.855 -22.156 2.951 1 94.19 85 ALA A N 1
ATOM 698 C CA . ALA A 1 85 ? 7.305 -20.922 2.318 1 94.19 85 ALA A CA 1
ATOM 699 C C . ALA A 1 85 ? 6.777 -19.703 3.066 1 94.19 85 ALA A C 1
ATOM 701 O O . ALA A 1 85 ? 7.305 -18.594 2.916 1 94.19 85 ALA A O 1
ATOM 702 N N . PHE A 1 86 ? 5.82 -19.984 3.918 1 94.75 86 PHE A N 1
ATOM 703 C CA . PHE A 1 86 ? 5.133 -18.859 4.543 1 94.75 86 PHE A CA 1
ATOM 704 C C . PHE A 1 86 ? 5.43 -18.812 6.039 1 94.75 86 PHE A C 1
ATOM 706 O O . PHE A 1 86 ? 5.434 -19.844 6.711 1 94.75 86 PHE A O 1
ATOM 713 N N . LEU A 1 87 ? 5.688 -17.656 6.516 1 95.19 87 LEU A N 1
ATOM 714 C CA . LEU A 1 87 ? 6.02 -17.438 7.918 1 95.19 87 LEU A CA 1
ATOM 715 C C . LEU A 1 87 ? 4.754 -17.25 8.75 1 95.19 87 LEU A C 1
ATOM 717 O O . LEU A 1 87 ? 4.824 -17.172 9.984 1 95.19 87 LEU A O 1
ATOM 721 N N . GLY A 1 88 ? 3.613 -17.203 8.172 1 94 88 GLY A N 1
ATOM 722 C CA . GLY A 1 88 ? 2.318 -17 8.797 1 94 88 GLY A CA 1
ATOM 723 C C . GLY A 1 88 ? 1.192 -16.812 7.797 1 94 88 GLY A C 1
ATOM 724 O O . GLY A 1 88 ? 1.41 -16.891 6.59 1 94 88 GLY A O 1
ATOM 725 N N . PRO A 1 89 ? -0.037 -16.641 8.297 1 94.5 89 PRO A N 1
ATOM 726 C CA . PRO A 1 89 ? -1.169 -16.438 7.391 1 94.5 89 PRO A CA 1
ATOM 727 C C . PRO A 1 89 ? -1.11 -15.094 6.66 1 94.5 89 PRO A C 1
ATOM 729 O O . PRO A 1 89 ? -0.504 -14.141 7.16 1 94.5 89 PRO A O 1
ATOM 732 N N . ASN A 1 90 ? -1.719 -15.055 5.527 1 94.56 90 ASN A N 1
ATOM 733 C CA . ASN A 1 90 ? -1.92 -13.781 4.844 1 94.56 90 ASN A CA 1
ATOM 734 C C . ASN A 1 90 ? -2.873 -12.875 5.613 1 94.56 90 ASN A C 1
ATOM 736 O O . ASN A 1 90 ? -3.711 -13.352 6.383 1 94.56 90 ASN A O 1
ATOM 740 N N . ARG A 1 91 ? -2.656 -11.617 5.43 1 95.88 91 ARG A N 1
ATOM 741 C CA . ARG A 1 91 ? -3.576 -10.633 5.98 1 95.88 91 ARG A CA 1
ATOM 742 C C . ARG A 1 91 ? -4.051 -9.664 4.902 1 95.88 91 ARG A C 1
ATOM 744 O O . ARG A 1 91 ? -3.246 -8.922 4.328 1 95.88 91 ARG A O 1
ATOM 751 N N . LEU A 1 92 ? -5.328 -9.672 4.695 1 96.75 92 LEU A N 1
ATOM 752 C CA . LEU A 1 92 ? -5.91 -8.758 3.715 1 96.75 92 LEU A CA 1
ATOM 753 C C . LEU A 1 92 ? -6.387 -7.473 4.387 1 96.75 92 LEU A C 1
ATOM 755 O O . LEU A 1 92 ? -7.109 -7.523 5.383 1 96.75 92 LEU A O 1
ATOM 759 N N . GLU A 1 93 ? -5.957 -6.371 3.871 1 97.81 93 GLU A N 1
ATOM 760 C CA . GLU A 1 93 ? -6.426 -5.055 4.289 1 97.81 93 GLU A CA 1
ATOM 761 C C . GLU A 1 93 ? -7.109 -4.316 3.139 1 97.81 93 GLU A C 1
ATOM 763 O O . GLU A 1 93 ? -6.738 -4.496 1.976 1 97.81 93 GLU A O 1
ATOM 768 N N . ALA A 1 94 ? -8.062 -3.586 3.477 1 98.44 94 ALA A N 1
ATOM 769 C CA . ALA A 1 94 ? -8.797 -2.814 2.479 1 98.44 94 ALA A CA 1
ATOM 770 C C . ALA A 1 94 ? -8.867 -1.341 2.867 1 98.44 94 ALA A C 1
ATOM 772 O O . ALA A 1 94 ? -9 -1.01 4.047 1 98.44 94 ALA A O 1
ATOM 773 N N . PHE A 1 95 ? -8.836 -0.503 1.834 1 98.62 95 PHE A N 1
ATOM 774 C CA . PHE A 1 95 ? -8.766 0.932 2.08 1 98.62 95 PHE A CA 1
ATOM 775 C C . PHE A 1 95 ? -9.609 1.698 1.073 1 98.62 95 PHE A C 1
ATOM 777 O O . PHE A 1 95 ? -9.781 1.258 -0.066 1 98.62 95 PHE A O 1
ATOM 784 N N . GLU A 1 96 ? -10.047 2.805 1.518 1 98.06 96 GLU A N 1
ATOM 785 C CA . GLU A 1 96 ? -10.539 3.852 0.627 1 98.06 96 GLU A CA 1
ATOM 786 C C . GLU A 1 96 ? -9.484 4.938 0.416 1 98.06 96 GLU A C 1
ATOM 788 O O . GLU A 1 96 ? -8.844 5.379 1.369 1 98.06 96 GLU A O 1
ATOM 793 N N . VAL A 1 97 ? -9.32 5.383 -0.834 1 97.75 97 VAL A N 1
ATOM 794 C CA . VAL A 1 97 ? -8.398 6.48 -1.102 1 97.75 97 VAL A CA 1
ATOM 795 C C . VAL A 1 97 ? -9.07 7.812 -0.758 1 97.75 97 VAL A C 1
ATOM 797 O O . VAL A 1 97 ? -10.102 8.156 -1.328 1 97.75 97 VAL A O 1
ATOM 800 N N . VAL A 1 98 ? -8.414 8.578 0.129 1 96.12 98 VAL A N 1
ATOM 801 C CA . VAL A 1 98 ? -9.047 9.828 0.541 1 96.12 98 VAL A CA 1
ATOM 802 C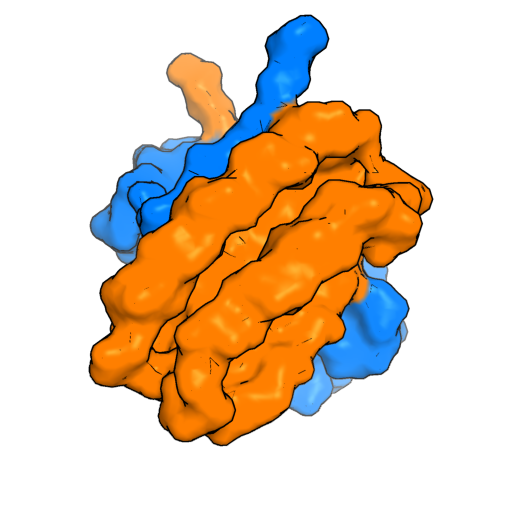 C . VAL A 1 98 ? -8.273 11.008 -0.04 1 96.12 98 VAL A C 1
ATOM 804 O O . VAL A 1 98 ? -8.781 12.133 -0.063 1 96.12 98 VAL A O 1
ATOM 807 N N . LEU A 1 99 ? -7.066 10.805 -0.395 1 94 99 LEU A N 1
ATOM 808 C CA . LEU A 1 99 ? -6.23 11.766 -1.106 1 94 99 LEU A CA 1
ATOM 809 C C . LEU A 1 99 ? -5.367 11.062 -2.15 1 94 99 LEU A C 1
ATOM 811 O O . LEU A 1 99 ? -4.801 10 -1.88 1 94 99 LEU A O 1
ATOM 815 N N . ASP A 1 100 ? -5.309 11.578 -3.328 1 94.06 100 ASP A N 1
ATOM 816 C CA . ASP A 1 100 ? -4.547 11.07 -4.465 1 94.06 100 ASP A CA 1
ATOM 817 C C . ASP A 1 100 ? -3.824 12.211 -5.191 1 94.06 100 ASP A C 1
ATOM 819 O O . ASP A 1 100 ? -4.453 13 -5.895 1 94.06 100 ASP A O 1
ATOM 823 N N . SER A 1 101 ? -2.527 12.234 -4.977 1 90.81 101 SER A N 1
ATOM 824 C CA . SER A 1 101 ? -1.715 13.266 -5.605 1 90.81 101 SER A CA 1
ATOM 825 C C . SER A 1 101 ? -0.645 12.664 -6.508 1 90.81 101 SER A C 1
ATOM 827 O O . SER A 1 101 ? 0.08 11.758 -6.094 1 90.81 101 SER A O 1
ATOM 829 N N . GLU A 1 102 ? -0.571 13.109 -7.766 1 88.06 102 GLU A N 1
ATOM 830 C CA . GLU A 1 102 ? 0.4 12.602 -8.727 1 88.06 102 GLU A CA 1
ATOM 831 C C . GLU A 1 102 ? 1.448 13.656 -9.07 1 88.06 102 GLU A C 1
ATOM 833 O O . GLU A 1 102 ? 1.155 14.852 -9.062 1 88.06 102 GLU A O 1
ATOM 838 N N . GLY A 1 103 ? 2.633 13.039 -9.125 1 76.94 103 GLY A N 1
ATOM 839 C CA . GLY A 1 103 ? 3.68 13.93 -9.594 1 76.94 103 GLY A CA 1
ATOM 840 C C . GLY A 1 103 ? 3.387 14.531 -10.953 1 76.94 103 GLY A C 1
ATOM 841 O O . GLY A 1 103 ? 2.74 13.891 -11.789 1 76.94 103 GLY A O 1
ATOM 842 N N . ARG A 1 104 ? 3.326 15.953 -11.047 1 61.19 104 ARG A N 1
ATOM 843 C CA . ARG A 1 104 ? 3.033 16.688 -12.273 1 61.19 104 ARG A CA 1
ATOM 844 C C . ARG A 1 104 ? 4.121 16.453 -13.32 1 61.19 104 ARG A C 1
ATOM 846 O O . ARG A 1 104 ? 5.312 16.516 -13.008 1 61.19 104 ARG A O 1
ATOM 853 N N . ASP A 1 105 ? 4.121 15.406 -14.328 1 49.53 105 ASP A N 1
ATOM 854 C CA . ASP A 1 105 ? 4.902 15.68 -15.523 1 49.53 105 ASP A CA 1
ATOM 855 C C . ASP A 1 105 ? 4.754 17.125 -15.969 1 49.53 105 ASP A C 1
ATOM 857 O O . ASP A 1 105 ? 3.66 17.562 -16.344 1 49.53 105 ASP A O 1
ATOM 861 N N . GLY A 1 106 ? 4.898 18.188 -15.289 1 32.22 106 GLY A N 1
ATOM 862 C CA . GLY A 1 106 ? 5.266 19.234 -16.219 1 32.22 106 GLY A CA 1
ATOM 863 C C . GLY A 1 106 ? 6.359 18.828 -17.188 1 32.22 106 GLY A C 1
ATOM 864 O O . GLY A 1 106 ? 7.086 17.875 -16.938 1 32.22 106 GLY A O 1
ATOM 865 N N . MET B 1 1 ? 11.016 0.984 -9.477 1 96.94 1 MET B N 1
ATOM 866 C CA . MET B 1 1 ? 10.102 1.834 -8.719 1 96.94 1 MET B CA 1
ATOM 867 C C . MET B 1 1 ? 10.133 1.484 -7.234 1 96.94 1 MET B C 1
ATOM 869 O O . MET B 1 1 ? 10.305 0.32 -6.871 1 96.94 1 MET B O 1
ATOM 873 N N . PHE B 1 2 ? 10.062 2.506 -6.426 1 98.5 2 PHE B N 1
ATOM 874 C CA . PHE B 1 2 ? 10.172 2.391 -4.977 1 98.5 2 PHE B CA 1
ATOM 875 C C . PHE B 1 2 ? 8.906 2.879 -4.293 1 98.5 2 PHE B C 1
ATOM 877 O O . PHE B 1 2 ? 8.344 3.91 -4.676 1 98.5 2 PHE B O 1
ATOM 884 N N . VAL B 1 3 ? 8.445 2.078 -3.285 1 98.62 3 VAL B N 1
ATOM 885 C CA . VAL B 1 3 ? 7.203 2.42 -2.6 1 98.62 3 VAL B CA 1
ATOM 886 C C . VAL B 1 3 ? 7.441 2.479 -1.093 1 98.62 3 VAL B C 1
ATOM 888 O O . VAL B 1 3 ? 8.125 1.62 -0.533 1 98.62 3 VAL B O 1
ATOM 891 N N . THR B 1 4 ? 6.914 3.475 -0.477 1 98.31 4 THR B N 1
ATOM 892 C CA . THR B 1 4 ? 6.891 3.51 0.981 1 98.31 4 THR B CA 1
ATOM 893 C C . THR B 1 4 ? 5.453 3.514 1.499 1 98.31 4 THR B C 1
ATOM 895 O O . THR B 1 4 ? 4.562 4.094 0.872 1 98.31 4 THR B O 1
ATOM 898 N N . MET B 1 5 ? 5.266 2.85 2.631 1 98.25 5 MET B N 1
ATOM 899 C CA . MET B 1 5 ? 4 2.844 3.363 1 98.25 5 MET B CA 1
ATOM 900 C C . MET B 1 5 ? 4.215 3.242 4.82 1 98.25 5 MET B C 1
ATOM 902 O O . MET B 1 5 ? 4.824 2.496 5.59 1 98.25 5 MET B O 1
ATOM 906 N N . ASN B 1 6 ? 3.73 4.426 5.164 1 96.94 6 ASN B N 1
ATOM 907 C CA . ASN B 1 6 ? 3.674 4.797 6.574 1 96.94 6 ASN B CA 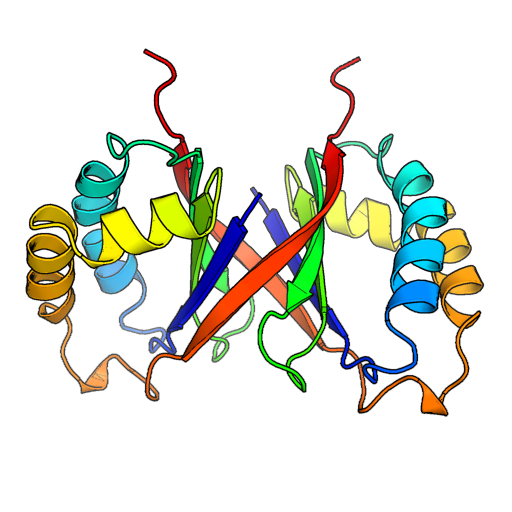1
ATOM 908 C C . ASN B 1 6 ? 2.342 4.402 7.203 1 96.94 6 ASN B C 1
ATOM 910 O O . ASN B 1 6 ? 1.292 4.926 6.824 1 96.94 6 ASN B O 1
ATOM 914 N N . ARG B 1 7 ? 2.424 3.447 8.07 1 97.69 7 ARG B N 1
ATOM 915 C CA . ARG B 1 7 ? 1.237 2.961 8.766 1 97.69 7 ARG B CA 1
ATOM 916 C C . ARG B 1 7 ? 1.004 3.738 10.062 1 97.69 7 ARG B C 1
ATOM 918 O O . ARG B 1 7 ? 1.812 3.666 10.992 1 97.69 7 ARG B O 1
ATOM 925 N N . ILE B 1 8 ? -0.099 4.449 10.117 1 96.44 8 ILE B N 1
ATOM 926 C CA . ILE B 1 8 ? -0.36 5.414 11.18 1 96.44 8 ILE B CA 1
ATOM 927 C C . ILE B 1 8 ? -1.667 5.066 11.891 1 96.44 8 ILE B C 1
ATOM 929 O O . ILE B 1 8 ? -2.752 5.266 11.336 1 96.44 8 ILE B O 1
ATOM 933 N N . PRO B 1 9 ? -1.536 4.555 13.125 1 97.19 9 PRO B N 1
ATOM 934 C CA . PRO B 1 9 ? -2.748 4.176 13.859 1 97.19 9 PRO B CA 1
ATOM 935 C C . PRO B 1 9 ? -3.477 5.379 14.453 1 97.19 9 PRO B C 1
ATOM 937 O O . PRO B 1 9 ? -3.145 5.824 15.555 1 97.19 9 PRO B O 1
ATOM 940 N N . VAL B 1 10 ? -4.488 5.809 13.766 1 96.25 10 VAL B N 1
ATOM 941 C CA . VAL B 1 10 ? -5.238 7 14.148 1 96.25 10 VAL B CA 1
ATOM 942 C C . VAL B 1 10 ? -6.578 6.594 14.758 1 96.25 10 VAL B C 1
ATOM 944 O O . VAL B 1 10 ? -7.285 5.75 14.203 1 96.25 10 VAL B O 1
ATOM 947 N N . ARG B 1 11 ? -6.883 7.148 15.836 1 95.19 11 ARG B N 1
ATOM 948 C CA . ARG B 1 11 ? -8.203 6.926 16.422 1 95.19 11 ARG B CA 1
ATOM 949 C C . ARG B 1 11 ? -9.305 7.426 15.484 1 95.19 11 ARG B C 1
ATOM 951 O O . ARG B 1 11 ? -9.172 8.492 14.875 1 95.19 11 ARG B O 1
ATOM 958 N N . PRO B 1 12 ? -10.391 6.676 15.469 1 93.75 12 PRO B N 1
ATOM 959 C CA . PRO B 1 12 ? -11.469 7.023 14.539 1 93.75 12 PRO B CA 1
ATOM 960 C C . PRO B 1 12 ? -11.992 8.445 14.758 1 93.75 12 PRO B C 1
ATOM 962 O O . PRO B 1 12 ? -12.352 9.125 13.797 1 93.75 12 PRO B O 1
ATOM 965 N N . GLU B 1 13 ? -11.945 8.906 15.961 1 93.75 13 GLU B N 1
ATOM 966 C CA . GLU B 1 13 ? -12.508 10.211 16.281 1 93.75 13 GLU B CA 1
ATOM 967 C C . GLU B 1 13 ? -11.656 11.336 15.703 1 93.75 13 GLU B C 1
ATOM 969 O O . GLU B 1 13 ? -12.102 12.484 15.617 1 93.75 13 GLU B O 1
ATOM 974 N N . TYR B 1 14 ? -10.484 11.016 15.25 1 94.12 14 TYR B N 1
ATOM 975 C CA . TYR B 1 14 ? -9.57 12.031 14.727 1 94.12 14 TYR B CA 1
ATOM 976 C C . TYR B 1 14 ? -9.391 11.875 13.219 1 94.12 14 TYR B C 1
ATOM 978 O O . TYR B 1 14 ? -8.539 12.539 12.625 1 94.12 14 TYR B O 1
ATOM 986 N N . ALA B 1 15 ? -10.195 11.078 12.625 1 94.19 15 ALA B N 1
ATOM 987 C CA . ALA B 1 15 ? -10.039 10.742 11.211 1 94.19 15 ALA B CA 1
ATOM 988 C C . ALA B 1 15 ? -10.109 12 10.344 1 94.19 15 ALA B C 1
ATOM 990 O O . ALA B 1 15 ? -9.219 12.234 9.523 1 94.19 15 ALA B O 1
ATOM 991 N N . GLU B 1 16 ? -11.117 12.805 10.531 1 93.5 16 GLU B N 1
ATOM 992 C CA . GLU B 1 16 ? -11.297 14 9.719 1 93.5 16 GLU B CA 1
ATOM 993 C C . GLU B 1 16 ? -10.125 14.969 9.875 1 93.5 16 GLU B C 1
ATOM 995 O O . GLU B 1 16 ? -9.633 15.523 8.898 1 93.5 16 GLU B O 1
ATOM 1000 N N . GLN B 1 17 ? -9.727 15.188 11.055 1 92.75 17 GLN B N 1
ATOM 1001 C CA . GLN B 1 17 ? -8.609 16.078 11.328 1 92.75 17 GLN B CA 1
ATOM 1002 C C . GLN B 1 17 ? -7.32 15.555 10.695 1 92.75 17 GLN B C 1
ATOM 1004 O O . GLN B 1 17 ? -6.531 16.328 10.148 1 92.75 17 GLN B O 1
ATOM 1009 N N . PHE B 1 18 ? -7.141 14.312 10.812 1 93.56 18 PHE B N 1
ATOM 1010 C CA . PHE B 1 18 ? -5.961 13.688 10.227 1 93.56 18 PHE B CA 1
ATOM 1011 C C . PHE B 1 18 ? -5.926 13.898 8.719 1 93.56 18 PHE B C 1
ATOM 1013 O O . PHE B 1 18 ? -4.914 14.344 8.172 1 93.56 18 PHE B O 1
ATOM 1020 N N . GLU B 1 19 ? -7.027 13.617 8.062 1 94.19 19 GLU B N 1
ATOM 1021 C CA . GLU B 1 19 ? -7.105 13.734 6.605 1 94.19 19 GLU B CA 1
ATOM 1022 C C . GLU B 1 19 ? -6.898 15.18 6.156 1 94.19 19 GLU B C 1
ATOM 1024 O O . GLU B 1 19 ? -6.223 15.43 5.156 1 94.19 19 GLU B O 1
ATOM 1029 N N . GLU B 1 20 ? -7.422 16.094 6.895 1 90.94 20 GLU B N 1
ATOM 1030 C CA . GLU B 1 20 ? -7.262 17.516 6.566 1 90.94 20 GLU B CA 1
ATOM 1031 C C . GLU B 1 20 ? -5.801 17.953 6.688 1 90.94 20 GLU B C 1
ATOM 1033 O O . GLU B 1 20 ? -5.305 18.719 5.855 1 90.94 20 GLU B O 1
ATOM 1038 N N . ALA B 1 21 ? -5.176 17.453 7.707 1 87.81 21 ALA B N 1
ATOM 1039 C CA . ALA B 1 21 ? -3.766 17.766 7.902 1 87.81 21 ALA B CA 1
ATOM 1040 C C . ALA B 1 21 ? -2.922 17.297 6.723 1 87.81 21 ALA B C 1
ATOM 1042 O O . ALA B 1 21 ? -2.023 18.016 6.27 1 87.81 21 ALA B O 1
ATOM 1043 N N . PHE B 1 22 ? -3.205 16.141 6.211 1 88.5 22 PHE B N 1
ATOM 1044 C CA . PHE B 1 22 ? -2.426 15.594 5.109 1 88.5 22 PHE B CA 1
ATOM 1045 C C . PHE B 1 22 ? -2.738 16.328 3.809 1 88.5 22 PHE B C 1
ATOM 1047 O O . PHE B 1 22 ? -1.86 16.5 2.961 1 88.5 22 PHE B O 1
ATOM 1054 N N . ARG B 1 23 ? -3.936 16.75 3.611 1 85.56 23 ARG B N 1
ATOM 1055 C CA . ARG B 1 23 ? -4.305 17.484 2.408 1 85.56 23 ARG B CA 1
ATOM 1056 C C . ARG B 1 23 ? -3.426 18.719 2.229 1 85.56 23 ARG B C 1
ATOM 1058 O O . ARG B 1 23 ? -3.037 19.047 1.106 1 85.56 23 ARG B O 1
ATOM 1065 N N . GLN B 1 24 ? -3.033 19.328 3.217 1 77.62 24 GLN B N 1
ATOM 1066 C CA . GLN B 1 24 ? -2.211 20.531 3.188 1 77.62 24 GLN B CA 1
ATOM 1067 C C . GLN B 1 24 ? -0.749 20.188 2.914 1 77.62 24 GLN B C 1
ATOM 1069 O O . GLN B 1 24 ? -0.049 20.953 2.236 1 77.62 24 GLN B O 1
ATOM 1074 N N . ARG B 1 25 ? -0.279 19.047 3.287 1 78.19 25 ARG B N 1
ATOM 1075 C CA . ARG B 1 25 ? 1.113 18.625 3.174 1 78.19 25 ARG B CA 1
ATOM 1076 C C . ARG B 1 25 ? 1.396 18.031 1.797 1 78.19 25 ARG B C 1
ATOM 1078 O O . ARG B 1 25 ? 2.529 18.078 1.316 1 78.19 25 ARG B O 1
ATOM 1085 N N . ALA B 1 26 ? 0.41 17.375 1.222 1 72.31 26 ALA B N 1
ATOM 1086 C CA . ALA B 1 26 ? 0.562 16.656 -0.038 1 72.31 26 ALA B CA 1
ATOM 1087 C C . ALA B 1 26 ? 1.105 17.578 -1.133 1 72.31 26 ALA B C 1
ATOM 1089 O O . ALA B 1 26 ? 1.913 17.141 -1.962 1 72.31 26 ALA B O 1
ATOM 1090 N N . ARG B 1 27 ? 1 18.875 -1.032 1 78.31 27 ARG B N 1
ATOM 1091 C CA . ARG B 1 27 ? 1.408 19.812 -2.08 1 78.31 27 ARG B CA 1
ATOM 1092 C C . ARG B 1 27 ? 2.914 20.047 -2.039 1 78.31 27 ARG B C 1
ATOM 1094 O O . ARG B 1 27 ? 3.525 20.359 -3.062 1 78.31 27 ARG B O 1
ATOM 1101 N N . LEU B 1 28 ? 3.486 19.656 -0.945 1 81.44 28 LEU B N 1
ATOM 1102 C CA . LEU B 1 28 ? 4.91 19.938 -0.778 1 81.44 28 LEU B CA 1
ATOM 1103 C C . LEU B 1 28 ? 5.758 18.891 -1.492 1 81.44 28 LEU B C 1
ATOM 1105 O O . LEU B 1 28 ? 6.859 19.188 -1.954 1 81.44 28 LEU B O 1
ATOM 1109 N N . VAL B 1 29 ? 5.266 17.672 -1.76 1 85.94 29 VAL B N 1
ATOM 1110 C CA . VAL B 1 29 ? 6.031 16.562 -2.316 1 85.94 29 VAL B CA 1
ATOM 1111 C C . VAL B 1 29 ? 5.863 16.531 -3.832 1 85.94 29 VAL B C 1
ATOM 1113 O O . VAL B 1 29 ? 6.688 15.953 -4.543 1 85.94 29 VAL B O 1
ATOM 1116 N N . ASP B 1 30 ? 4.926 17.172 -4.371 1 83.81 30 ASP B N 1
ATOM 1117 C CA . ASP B 1 30 ? 4.508 17.062 -5.766 1 83.81 30 ASP B CA 1
ATOM 1118 C C . ASP B 1 30 ? 5.629 17.484 -6.711 1 83.81 30 ASP B C 1
ATOM 1120 O O . ASP B 1 30 ? 5.695 17.031 -7.852 1 83.81 30 ASP B O 1
ATOM 1124 N N . ARG B 1 31 ? 6.566 18.266 -6.227 1 84.94 31 ARG B N 1
ATOM 1125 C CA . ARG B 1 31 ? 7.57 18.812 -7.125 1 84.94 31 ARG B CA 1
ATOM 1126 C C . ARG B 1 31 ? 8.922 18.141 -6.918 1 84.94 31 ARG B C 1
ATOM 1128 O O . ARG B 1 31 ? 9.906 18.5 -7.574 1 84.94 31 ARG B O 1
ATOM 1135 N N . MET B 1 32 ? 8.891 17.266 -6.137 1 90.88 32 MET B N 1
ATOM 1136 C CA . MET B 1 32 ? 10.156 16.594 -5.844 1 90.88 32 MET B CA 1
ATOM 1137 C C . MET B 1 32 ? 10.578 15.703 -7.008 1 90.88 32 MET B C 1
ATOM 1139 O O . MET B 1 32 ? 9.766 14.938 -7.531 1 90.88 32 MET B O 1
ATOM 1143 N N . PRO B 1 33 ? 11.875 15.836 -7.406 1 93.81 33 PRO B N 1
ATOM 1144 C CA . PRO B 1 33 ? 12.367 14.945 -8.453 1 93.81 33 PRO B CA 1
ATOM 1145 C C . PRO B 1 33 ? 12.172 13.469 -8.109 1 93.81 33 PRO B C 1
ATOM 1147 O O . PRO B 1 33 ? 12.492 13.039 -7 1 93.81 33 PRO B O 1
ATOM 1150 N N . GLY B 1 34 ? 11.641 12.781 -9.117 1 96.62 34 GLY B N 1
ATOM 1151 C CA . GLY B 1 34 ? 11.469 11.344 -8.961 1 96.62 34 GLY B CA 1
ATOM 1152 C C . GLY B 1 34 ? 10.18 10.969 -8.258 1 96.62 34 GLY B C 1
ATOM 1153 O O . GLY B 1 34 ? 9.844 9.789 -8.148 1 96.62 34 GLY B O 1
ATOM 1154 N N . PHE B 1 35 ? 9.469 11.953 -7.77 1 95.94 35 PHE B N 1
ATOM 1155 C CA . PHE B 1 35 ? 8.164 11.695 -7.168 1 95.94 35 PHE B CA 1
ATOM 1156 C C . PHE B 1 35 ? 7.16 11.234 -8.219 1 95.94 35 PHE B C 1
ATOM 1158 O O . PHE B 1 35 ? 7.078 11.812 -9.305 1 95.94 35 PHE B O 1
ATOM 1165 N N . ILE B 1 36 ? 6.398 10.195 -7.879 1 96.19 36 ILE B N 1
ATOM 1166 C CA . ILE B 1 36 ? 5.422 9.672 -8.828 1 96.19 36 ILE B CA 1
ATOM 1167 C C . ILE B 1 36 ? 4.012 9.906 -8.297 1 96.19 36 ILE B C 1
ATOM 1169 O O . ILE B 1 36 ? 3.168 10.484 -8.984 1 96.19 36 ILE B O 1
ATOM 1173 N N . ARG B 1 37 ? 3.779 9.5 -7.074 1 95.75 37 ARG B N 1
ATOM 1174 C CA . ARG B 1 37 ? 2.4 9.531 -6.594 1 95.75 37 ARG B CA 1
ATOM 1175 C C . ARG B 1 37 ? 2.352 9.445 -5.07 1 95.75 37 ARG B C 1
ATOM 1177 O O . ARG B 1 37 ? 3.223 8.844 -4.449 1 95.75 37 ARG B O 1
ATOM 1184 N N . ASN B 1 38 ? 1.438 10.109 -4.438 1 95.69 38 ASN B N 1
ATOM 1185 C CA . ASN B 1 38 ? 1.108 10 -3.021 1 95.69 38 ASN B CA 1
ATOM 1186 C C . ASN B 1 38 ? -0.364 9.656 -2.814 1 95.69 38 ASN B C 1
ATOM 1188 O O . ASN B 1 38 ? -1.244 10.312 -3.369 1 95.69 38 ASN B O 1
ATOM 1192 N N . LEU B 1 39 ? -0.612 8.641 -2.035 1 96.56 39 LEU B N 1
ATOM 1193 C CA . LEU B 1 39 ? -1.97 8.266 -1.655 1 96.56 39 LEU B CA 1
ATOM 1194 C C . LEU B 1 39 ? -2.127 8.258 -0.138 1 96.56 39 LEU B C 1
ATOM 1196 O O . LEU B 1 39 ? -1.241 7.793 0.582 1 96.56 39 LEU B O 1
ATOM 1200 N N . VAL B 1 40 ? -3.221 8.797 0.336 1 96.75 40 VAL B N 1
ATOM 1201 C CA . VAL B 1 40 ? -3.672 8.594 1.709 1 96.75 40 VAL B CA 1
ATOM 1202 C C . VAL B 1 40 ? -4.84 7.613 1.73 1 96.75 40 VAL B C 1
ATOM 1204 O O . VAL B 1 40 ? -5.875 7.855 1.107 1 96.75 40 VAL B O 1
ATOM 1207 N N . LEU B 1 41 ? -4.66 6.547 2.504 1 98.19 41 LEU B N 1
ATOM 1208 C CA . LEU B 1 41 ? -5.582 5.418 2.502 1 98.19 41 LEU B CA 1
ATOM 1209 C C . LEU B 1 41 ? -6.285 5.289 3.85 1 98.19 41 LEU B C 1
ATOM 1211 O O . LEU B 1 41 ? -5.633 5.102 4.879 1 98.19 41 LEU B O 1
ATOM 1215 N N . ARG B 1 42 ? -7.605 5.398 3.85 1 97.69 42 ARG B N 1
ATOM 1216 C CA . ARG B 1 42 ? -8.414 5.172 5.039 1 97.69 42 ARG B CA 1
ATOM 1217 C C . ARG B 1 42 ? -8.812 3.705 5.164 1 97.69 42 ARG B C 1
ATOM 1219 O O . ARG B 1 42 ? -9.422 3.141 4.254 1 97.69 42 ARG B O 1
ATOM 1226 N N . PRO B 1 43 ? -8.438 3.113 6.285 1 97.75 43 PRO B N 1
ATOM 1227 C CA . PRO B 1 43 ? -8.805 1.702 6.43 1 97.75 43 PRO B CA 1
ATOM 1228 C C . PRO B 1 43 ? -10.312 1.49 6.5 1 97.75 43 PRO B C 1
ATOM 1230 O O . PRO B 1 43 ? -11.031 2.303 7.09 1 97.75 43 PRO B O 1
ATOM 1233 N N . LYS B 1 44 ? -10.766 0.345 5.918 1 96.75 44 LYS B N 1
ATOM 1234 C CA . LYS B 1 44 ? -12.18 -0.001 5.98 1 96.75 44 LYS B CA 1
ATOM 1235 C C . LYS B 1 44 ? -12.555 -0.529 7.363 1 96.75 44 LYS B C 1
ATOM 1237 O O . LYS B 1 44 ? -13.688 -0.361 7.809 1 96.75 44 LYS B O 1
ATOM 1242 N N . ASN B 1 45 ? -11.586 -1.183 7.969 1 92.81 45 ASN B N 1
ATOM 1243 C CA . ASN B 1 45 ? -11.828 -1.717 9.305 1 92.81 45 ASN B CA 1
ATOM 1244 C C . ASN B 1 45 ? -11.352 -0.757 10.391 1 92.81 45 ASN B C 1
ATOM 1246 O O . ASN B 1 45 ? -10.18 -0.377 10.414 1 92.81 45 ASN B O 1
ATOM 1250 N N . PRO B 1 46 ? -12.312 -0.512 11.258 1 84 46 PRO B N 1
ATOM 1251 C CA . PRO B 1 46 ? -11.898 0.349 12.359 1 84 46 PRO B CA 1
ATOM 1252 C C . PRO B 1 46 ? -10.758 -0.254 13.18 1 84 46 PRO B C 1
ATOM 1254 O O . PRO B 1 46 ? -10.727 -1.468 13.398 1 84 46 PRO B O 1
ATOM 1257 N N . GLY B 1 47 ? -9.797 0.465 13.5 1 87.25 47 GLY B N 1
ATOM 1258 C CA . GLY B 1 47 ? -8.664 -0.007 14.273 1 87.25 47 GLY B CA 1
ATOM 1259 C C . GLY B 1 47 ? -7.422 -0.245 13.438 1 87.25 47 GLY B C 1
ATOM 1260 O O . GLY B 1 47 ? -6.309 -0.279 13.969 1 87.25 47 GLY B O 1
ATOM 1261 N N . ASP B 1 48 ? -7.688 -0.577 12.172 1 94.81 48 ASP B N 1
ATOM 1262 C CA . ASP B 1 48 ? -6.539 -0.664 11.273 1 94.81 48 ASP B CA 1
ATOM 1263 C C . ASP B 1 48 ? -5.918 0.71 11.039 1 94.81 48 ASP B C 1
ATOM 1265 O O . ASP B 1 48 ? -6.598 1.732 11.141 1 94.81 48 ASP B O 1
ATOM 1269 N N . PRO B 1 49 ? -4.688 0.738 10.773 1 97.62 49 PRO B N 1
ATOM 1270 C CA . PRO B 1 49 ? -4.031 2.035 10.602 1 97.62 49 PRO B CA 1
ATOM 1271 C C . PRO B 1 49 ? -4.332 2.672 9.25 1 97.62 49 PRO B C 1
ATOM 1273 O O . PRO B 1 49 ? -4.59 1.964 8.273 1 97.62 49 PRO B O 1
ATOM 1276 N N . TYR B 1 50 ? -4.312 4.016 9.242 1 97.62 50 TYR B N 1
ATOM 1277 C CA . TYR B 1 50 ? -4.137 4.715 7.973 1 97.62 50 TYR B CA 1
ATOM 1278 C C . TYR B 1 50 ? -2.822 4.328 7.312 1 97.62 50 TYR B C 1
ATOM 1280 O O . TYR B 1 50 ? -1.862 3.957 7.992 1 97.62 50 TYR B O 1
ATOM 1288 N N . VAL B 1 51 ? -2.826 4.406 6.023 1 98.12 51 VAL B N 1
ATOM 1289 C CA . VAL B 1 51 ? -1.567 4.23 5.305 1 98.12 51 VAL B CA 1
ATOM 1290 C C . VAL B 1 51 ? -1.317 5.43 4.398 1 98.12 51 VAL B C 1
ATOM 1292 O O . VAL B 1 51 ? -2.152 5.762 3.553 1 98.12 51 VAL B O 1
ATOM 1295 N N . VAL B 1 52 ? -0.248 6.113 4.629 1 96.5 52 VAL B N 1
ATOM 1296 C CA . VAL B 1 52 ? 0.267 7.094 3.682 1 96.5 52 VAL B CA 1
ATOM 1297 C C . VAL B 1 52 ? 1.304 6.438 2.771 1 96.5 52 VAL B C 1
ATOM 1299 O O . VAL B 1 52 ? 2.379 6.043 3.229 1 96.5 52 VAL B O 1
ATOM 1302 N N . MET B 1 53 ? 0.934 6.359 1.501 1 97.81 53 MET B N 1
ATOM 1303 C CA . MET B 1 53 ? 1.746 5.637 0.526 1 97.81 53 MET B CA 1
ATOM 1304 C C . MET B 1 53 ? 2.336 6.594 -0.506 1 97.81 53 MET B C 1
ATOM 1306 O O . MET B 1 53 ? 1.618 7.41 -1.082 1 97.81 53 MET B O 1
ATOM 1310 N N . THR B 1 54 ? 3.641 6.449 -0.736 1 96.75 54 THR B N 1
ATOM 1311 C CA . THR B 1 54 ? 4.285 7.238 -1.78 1 96.75 54 THR B CA 1
ATOM 1312 C C . THR B 1 54 ? 5.035 6.336 -2.756 1 96.75 54 THR B C 1
ATOM 1314 O O . THR B 1 54 ? 5.637 5.34 -2.352 1 96.75 54 THR B O 1
ATOM 1317 N N . LEU B 1 55 ? 4.938 6.645 -3.973 1 97.69 55 LEU B N 1
ATOM 1318 C CA . LEU B 1 55 ? 5.66 5.98 -5.051 1 97.69 55 LEU B CA 1
ATOM 1319 C C . LEU B 1 55 ? 6.738 6.891 -5.621 1 97.69 55 LEU B C 1
ATOM 1321 O O . LEU B 1 55 ? 6.496 8.078 -5.867 1 97.69 55 LEU B O 1
ATOM 1325 N N . TRP B 1 56 ? 7.859 6.305 -5.855 1 97.56 56 TRP B N 1
ATOM 1326 C CA . TRP B 1 56 ? 9.039 7.031 -6.309 1 97.56 56 TRP B CA 1
ATOM 1327 C C . TRP B 1 56 ? 9.734 6.297 -7.449 1 97.56 56 TRP B C 1
ATOM 1329 O O . TRP B 1 56 ? 9.688 5.066 -7.52 1 97.56 56 TRP B O 1
ATOM 1339 N N . GLU B 1 57 ? 10.422 7.066 -8.25 1 97.88 57 GLU B N 1
ATOM 1340 C CA . GLU B 1 57 ? 11.195 6.469 -9.336 1 97.88 57 GLU B CA 1
ATOM 1341 C C . GLU B 1 57 ? 12.328 5.598 -8.797 1 97.88 57 GLU B C 1
ATOM 1343 O O . GLU B 1 57 ? 12.734 4.633 -9.445 1 97.88 57 GLU B O 1
ATOM 1348 N N . SER B 1 58 ? 12.859 6.012 -7.691 1 97.88 58 SER B N 1
ATOM 1349 C CA . SER B 1 58 ? 13.969 5.277 -7.086 1 97.88 58 SER B CA 1
ATOM 1350 C C . SER B 1 58 ? 14.031 5.508 -5.582 1 97.88 58 SER B C 1
ATOM 1352 O O . SER B 1 58 ? 13.406 6.438 -5.062 1 97.88 58 SER B O 1
ATOM 1354 N N . GLU B 1 59 ? 14.734 4.609 -4.941 1 97.62 59 GLU B N 1
ATOM 1355 C CA . GLU B 1 59 ? 14.969 4.797 -3.512 1 97.62 59 GLU B CA 1
ATOM 1356 C C . GLU B 1 59 ? 15.75 6.078 -3.242 1 97.62 59 GLU B C 1
ATOM 1358 O O . GLU B 1 59 ? 15.508 6.762 -2.244 1 97.62 59 GLU B O 1
ATOM 1363 N N . GLU B 1 60 ? 16.672 6.395 -4.133 1 97.81 60 GLU B N 1
ATOM 1364 C CA . GLU B 1 60 ? 17.469 7.609 -3.994 1 97.81 60 GLU B CA 1
ATOM 1365 C C . GLU B 1 60 ? 16.594 8.859 -4.023 1 97.81 60 GLU B C 1
ATOM 1367 O O . GLU B 1 60 ? 16.828 9.812 -3.277 1 97.81 60 GLU B O 1
ATOM 1372 N N . ALA B 1 61 ? 15.617 8.852 -4.891 1 97.06 61 ALA B N 1
ATOM 1373 C CA . ALA B 1 61 ? 14.703 9.984 -4.957 1 97.06 61 ALA B CA 1
ATOM 1374 C C . ALA B 1 61 ? 13.93 10.148 -3.65 1 97.06 61 ALA B C 1
ATOM 1376 O O . ALA B 1 61 ? 13.758 11.266 -3.162 1 97.06 61 ALA B O 1
ATOM 1377 N N . PHE B 1 62 ? 13.516 9.086 -3.086 1 96.81 62 PHE B N 1
ATOM 1378 C CA . PHE B 1 62 ? 12.82 9.117 -1.806 1 96.81 62 PHE B CA 1
ATOM 1379 C C . PHE B 1 62 ? 13.719 9.672 -0.711 1 96.81 62 PHE B C 1
ATOM 1381 O O . PHE B 1 62 ? 13.297 10.516 0.081 1 96.81 62 PHE B O 1
ATOM 1388 N N . ARG B 1 63 ? 14.883 9.188 -0.702 1 96.69 63 ARG B N 1
ATOM 1389 C CA . ARG B 1 63 ? 15.828 9.648 0.311 1 96.69 63 ARG B CA 1
ATOM 1390 C C . ARG B 1 63 ? 16.094 11.148 0.177 1 96.69 63 ARG B C 1
ATOM 1392 O O . ARG B 1 63 ? 16.172 11.859 1.179 1 96.69 63 ARG B O 1
ATOM 1399 N N . ALA B 1 64 ? 16.266 11.594 -1.012 1 95.56 64 ALA B N 1
ATOM 1400 C CA . ALA B 1 64 ? 16.469 13.023 -1.251 1 95.56 64 ALA B CA 1
ATOM 1401 C C . ALA B 1 64 ? 15.297 13.828 -0.694 1 95.56 64 ALA B C 1
ATOM 1403 O O . ALA B 1 64 ? 15.492 14.906 -0.122 1 95.56 64 ALA B O 1
ATOM 1404 N N . TRP B 1 65 ? 14.148 13.289 -0.913 1 94.12 65 TRP B N 1
ATOM 1405 C CA . TRP B 1 65 ? 12.961 13.945 -0.384 1 94.12 65 TRP B CA 1
ATOM 1406 C C . TRP B 1 65 ? 13 13.992 1.141 1 94.12 65 TRP B C 1
ATOM 1408 O O . TRP B 1 65 ? 12.773 15.039 1.743 1 94.12 65 TRP B O 1
ATOM 1418 N N . THR B 1 66 ? 13.297 12.852 1.815 1 94.44 66 THR B N 1
ATOM 1419 C CA . THR B 1 66 ? 13.242 12.781 3.271 1 94.44 66 THR B CA 1
ATOM 1420 C C . THR B 1 66 ? 14.297 13.688 3.896 1 94.44 66 THR B C 1
ATOM 1422 O O . THR B 1 66 ? 14.203 14.047 5.07 1 94.44 66 THR B O 1
ATOM 1425 N N . GLU B 1 67 ? 15.234 14.07 3.084 1 94.06 67 GLU B N 1
ATOM 1426 C CA . GLU B 1 67 ? 16.297 14.945 3.566 1 94.06 67 GLU B CA 1
ATOM 1427 C C . GLU B 1 67 ? 16.047 16.391 3.156 1 94.06 67 GLU B C 1
ATOM 1429 O O . GLU B 1 67 ? 16.828 17.281 3.51 1 94.06 67 GLU B O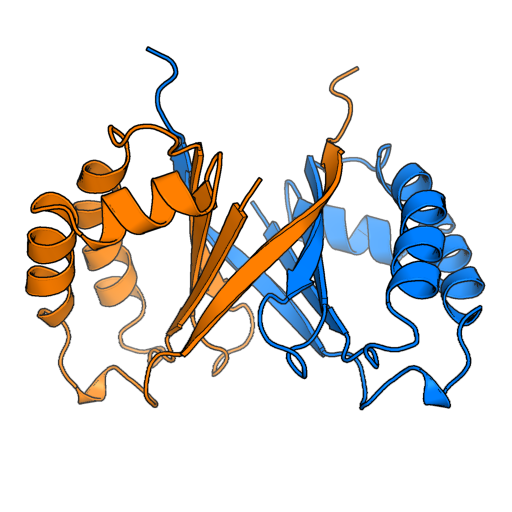 1
ATOM 1434 N N . SER B 1 68 ? 15.078 16.688 2.5 1 92.12 68 SER B N 1
ATOM 1435 C CA . SER B 1 68 ? 14.789 18.016 1.962 1 92.12 68 SER B CA 1
ATOM 1436 C C . SER B 1 68 ? 14.156 18.906 3.018 1 92.12 68 SER B C 1
ATOM 1438 O O . SER B 1 68 ? 13.555 18.422 3.977 1 92.12 68 SER B O 1
ATOM 1440 N N . PRO B 1 69 ? 14.25 20.219 2.818 1 87.38 69 PRO B N 1
ATOM 1441 C CA . PRO B 1 69 ? 13.555 21.172 3.693 1 87.38 69 PRO B CA 1
ATOM 1442 C C . PRO B 1 69 ? 12.039 21 3.648 1 87.38 69 PRO B C 1
ATOM 1444 O O . PRO B 1 69 ? 11.367 21.172 4.668 1 87.38 69 PRO B O 1
ATOM 1447 N N . ALA B 1 70 ? 11.586 20.672 2.553 1 82.25 70 ALA B N 1
ATOM 1448 C CA . ALA B 1 70 ? 10.148 20.516 2.381 1 82.25 70 ALA B CA 1
ATOM 1449 C C . ALA B 1 70 ? 9.609 19.406 3.271 1 82.25 70 ALA B C 1
ATOM 1451 O O . ALA B 1 70 ? 8.531 19.531 3.859 1 82.25 70 ALA B O 1
ATOM 1452 N N . PHE B 1 71 ? 10.328 18.344 3.326 1 87.69 71 PHE B N 1
ATOM 1453 C CA . PHE B 1 71 ? 9.953 17.234 4.191 1 87.69 71 PHE B CA 1
ATOM 1454 C C . PHE B 1 71 ? 9.945 17.656 5.652 1 87.69 71 PHE B C 1
ATOM 1456 O O . PHE B 1 71 ? 8.984 17.375 6.383 1 87.69 71 PHE B O 1
ATOM 1463 N N . LYS B 1 72 ? 10.898 18.328 6.055 1 85.12 72 LYS B N 1
ATOM 1464 C CA . LYS B 1 72 ? 11.023 18.781 7.438 1 85.12 72 LYS B CA 1
ATOM 1465 C C . LYS B 1 72 ? 9.883 19.734 7.805 1 85.12 72 LYS B C 1
ATOM 1467 O O . LYS B 1 72 ? 9.328 19.656 8.898 1 85.12 72 LYS B O 1
ATOM 1472 N N . GLU B 1 73 ? 9.578 20.531 6.887 1 80.31 73 GLU B N 1
ATOM 1473 C CA . GLU B 1 73 ? 8.492 21.484 7.102 1 80.31 73 GLU B CA 1
ATOM 1474 C C . GLU B 1 73 ? 7.152 20.766 7.238 1 80.31 73 GLU B C 1
ATOM 1476 O O . GLU B 1 73 ? 6.359 21.094 8.125 1 80.31 73 GLU B O 1
ATOM 1481 N N . GLY B 1 74 ? 6.91 19.891 6.375 1 77.56 74 GLY B N 1
ATOM 1482 C CA . GLY B 1 74 ? 5.664 19.141 6.418 1 77.56 74 GLY B CA 1
ATOM 1483 C C . GLY B 1 74 ? 5.535 18.266 7.652 1 77.56 74 GLY B C 1
ATOM 1484 O O . GLY B 1 74 ? 4.469 18.203 8.266 1 77.56 74 GLY B O 1
ATOM 1485 N N . HIS B 1 75 ? 6.562 17.656 7.957 1 77.88 75 HIS B N 1
ATOM 1486 C CA . HIS B 1 75 ? 6.562 16.75 9.102 1 77.88 75 HIS B CA 1
ATOM 1487 C C . HIS B 1 75 ? 6.484 17.531 10.414 1 77.88 75 HIS B C 1
ATOM 1489 O O . HIS B 1 75 ? 5.926 17.047 11.398 1 77.88 75 HIS B O 1
ATOM 1495 N N . ALA B 1 76 ? 7.051 18.734 10.344 1 66.5 76 ALA B N 1
ATOM 1496 C CA . ALA B 1 76 ? 6.945 19.609 11.508 1 66.5 76 ALA B CA 1
ATOM 1497 C C . ALA B 1 76 ? 5.492 20.016 11.758 1 66.5 76 ALA B C 1
ATOM 1499 O O . ALA B 1 76 ? 5.09 20.219 12.906 1 66.5 76 ALA B O 1
ATOM 1500 N N . ARG B 1 77 ? 4.758 20.078 10.734 1 61.47 77 ARG B N 1
ATOM 1501 C CA . ARG B 1 77 ? 3.357 20.469 10.844 1 61.47 77 ARG B CA 1
ATOM 1502 C C . ARG B 1 77 ? 2.475 19.281 11.164 1 61.47 77 ARG B C 1
ATOM 1504 O O . ARG B 1 77 ? 1.315 19.438 11.555 1 61.47 77 ARG B O 1
ATOM 1511 N N . SER B 1 78 ? 2.951 18.031 10.859 1 61.25 78 SER B N 1
ATOM 1512 C CA . SER B 1 78 ? 2.215 16.812 11.18 1 61.25 78 SER B CA 1
ATOM 1513 C C . SER B 1 78 ? 1.925 16.719 12.68 1 61.25 78 SER B C 1
ATOM 1515 O O . SER B 1 78 ? 0.981 16.047 13.086 1 61.25 78 SER B O 1
ATOM 1517 N N . GLY B 1 79 ? 2.666 17.438 13.43 1 63.34 79 GLY B N 1
ATOM 1518 C CA . GLY B 1 79 ? 2.49 17.516 14.875 1 63.34 79 GLY B CA 1
ATOM 1519 C C . GLY B 1 79 ? 1.264 18.312 15.289 1 63.34 79 GLY B C 1
ATOM 1520 O O . GLY B 1 79 ? 1.133 18.703 16.453 1 63.34 79 GLY B O 1
ATOM 1521 N N . THR B 1 80 ? 0.375 18.484 14.297 1 74.88 80 THR B N 1
ATOM 1522 C CA . THR B 1 80 ? -0.761 19.328 14.656 1 74.88 80 THR B CA 1
ATOM 1523 C C . THR B 1 80 ? -1.826 18.516 15.391 1 74.88 80 THR B C 1
ATOM 1525 O O . THR B 1 80 ? -2.668 19.078 16.094 1 74.88 80 THR B O 1
ATOM 1528 N N . LEU B 1 81 ? -1.731 17.125 15.336 1 86.12 81 LEU B N 1
ATOM 1529 C CA . LEU B 1 81 ? -2.68 16.297 16.078 1 86.12 81 LEU B CA 1
ATOM 1530 C C . LEU B 1 81 ? -2.131 15.953 17.453 1 86.12 81 LEU B C 1
ATOM 1532 O O . LEU B 1 81 ? -0.926 15.75 17.625 1 86.12 81 LEU B O 1
ATOM 1536 N N . PRO B 1 82 ? -2.99 15.945 18.422 1 89.94 82 PRO B N 1
ATOM 1537 C CA . PRO B 1 82 ? -2.527 15.547 19.75 1 89.94 82 PRO B CA 1
ATOM 1538 C C . PRO B 1 82 ? -2.061 14.102 19.797 1 89.94 82 PRO B C 1
ATOM 1540 O O . PRO B 1 82 ? -2.467 13.281 18.969 1 89.94 82 PRO B O 1
ATOM 1543 N N . LYS B 1 83 ? -1.247 13.812 20.766 1 90.25 83 LYS B N 1
ATOM 1544 C CA . LYS B 1 83 ? -0.696 12.469 20.922 1 90.25 83 LYS B CA 1
ATOM 1545 C C . LYS B 1 83 ? -1.806 11.438 21.094 1 90.25 83 LYS B C 1
ATOM 1547 O O . LYS B 1 83 ? -1.675 10.297 20.641 1 90.25 83 LYS B O 1
ATOM 1552 N N . GLU B 1 84 ? -2.855 11.859 21.703 1 92.62 84 GLU B N 1
ATOM 1553 C CA . GLU B 1 84 ? -3.965 10.953 21.984 1 92.62 84 GLU B CA 1
ATOM 1554 C C . GLU B 1 84 ? -4.664 10.508 20.703 1 92.62 84 GLU B C 1
ATOM 1556 O O . GLU B 1 84 ? -5.441 9.555 20.719 1 92.62 84 GLU B O 1
ATOM 1561 N N . ALA B 1 85 ? -4.402 11.156 19.641 1 94.19 85 ALA B N 1
ATOM 1562 C CA . ALA B 1 85 ? -5.023 10.82 18.359 1 94.19 85 ALA B CA 1
ATOM 1563 C C . ALA B 1 85 ? -4.48 9.5 17.812 1 94.19 85 ALA B C 1
ATOM 1565 O O . ALA B 1 85 ? -5.098 8.875 16.953 1 94.19 85 ALA B O 1
ATOM 1566 N N . PHE B 1 86 ? -3.389 9.102 18.422 1 94.75 86 PHE B N 1
ATOM 1567 C CA . PHE B 1 86 ? -2.697 7.945 17.859 1 94.75 86 PHE B CA 1
ATOM 1568 C C . PHE B 1 86 ? -2.771 6.75 18.797 1 94.75 86 PHE B C 1
ATOM 1570 O O . PHE B 1 86 ? -2.615 6.902 20.016 1 94.75 86 PHE B O 1
ATOM 1577 N N . LEU B 1 87 ? -3.021 5.629 18.25 1 95.12 87 LEU B N 1
ATOM 1578 C CA . LEU B 1 87 ? -3.156 4.391 19.016 1 95.12 87 LEU B CA 1
ATOM 1579 C C . LEU B 1 87 ? -1.8 3.723 19.203 1 95.12 87 LEU B C 1
ATOM 1581 O O . LEU B 1 87 ? -1.691 2.727 19.922 1 95.12 87 LEU B O 1
ATOM 1585 N N . GLY B 1 88 ? -0.765 4.211 18.641 1 93.94 88 GLY B N 1
ATOM 1586 C CA . GLY B 1 88 ? 0.591 3.688 18.688 1 93.94 88 GLY B CA 1
ATOM 1587 C C . GLY B 1 88 ? 1.541 4.41 17.75 1 93.94 88 GLY B C 1
ATOM 1588 O O . GLY B 1 88 ? 1.154 5.371 17.094 1 93.94 88 GLY B O 1
ATOM 1589 N N . PRO B 1 89 ? 2.816 4.004 17.75 1 94.5 89 PRO B N 1
ATOM 1590 C CA . PRO B 1 89 ? 3.785 4.645 16.859 1 94.5 89 PRO B CA 1
ATOM 1591 C C . PRO B 1 89 ? 3.525 4.34 15.391 1 94.5 89 PRO B C 1
ATOM 1593 O O . PRO B 1 89 ? 2.932 3.309 15.062 1 94.5 89 PRO B O 1
ATOM 1596 N N . ASN B 1 90 ? 3.957 5.227 14.562 1 94.5 90 ASN B N 1
ATOM 1597 C CA . ASN B 1 90 ? 3.969 4.949 13.125 1 94.5 90 ASN B CA 1
ATOM 1598 C C . ASN B 1 90 ? 4.961 3.844 12.781 1 94.5 90 ASN B C 1
ATOM 1600 O O . ASN B 1 90 ? 5.934 3.625 13.5 1 94.5 90 ASN B O 1
ATOM 1604 N N . ARG B 1 91 ? 4.641 3.174 11.719 1 95.88 91 ARG B N 1
ATOM 1605 C CA . ARG B 1 91 ? 5.562 2.182 11.18 1 95.88 91 ARG B CA 1
ATOM 1606 C C . ARG B 1 91 ? 5.801 2.418 9.688 1 95.88 91 ARG B C 1
ATOM 1608 O O . ARG B 1 91 ? 4.875 2.316 8.883 1 95.88 91 ARG B O 1
ATOM 1615 N N . LEU B 1 92 ? 7.035 2.668 9.383 1 96.69 92 LEU B N 1
ATOM 1616 C CA . LEU B 1 92 ? 7.398 2.869 7.984 1 96.69 92 LEU B CA 1
ATOM 1617 C C . LEU B 1 92 ? 7.875 1.565 7.352 1 96.69 92 LEU B C 1
ATOM 1619 O O . LEU B 1 92 ? 8.734 0.881 7.906 1 96.69 92 LEU B O 1
ATOM 1623 N N . GLU B 1 93 ? 7.301 1.232 6.242 1 97.75 93 GLU B N 1
ATOM 1624 C CA . GLU B 1 93 ? 7.73 0.1 5.426 1 97.75 93 GLU B CA 1
ATOM 1625 C C . GLU B 1 93 ? 8.188 0.558 4.043 1 97.75 93 GLU B C 1
ATOM 1627 O O . GLU B 1 93 ? 7.664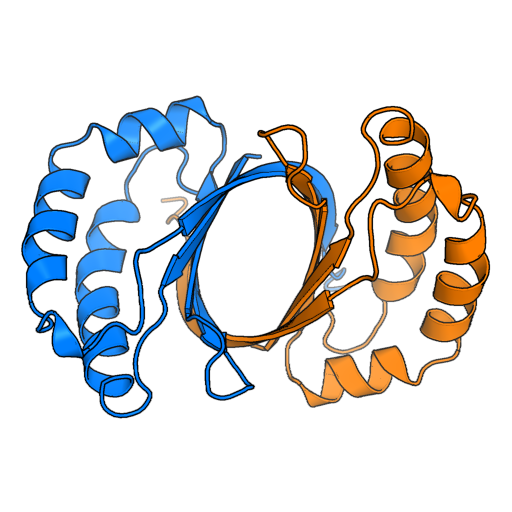 1.537 3.504 1 97.75 93 GLU B O 1
ATOM 1632 N N . ALA B 1 94 ? 9.125 -0.117 3.564 1 98.44 94 ALA B N 1
ATOM 1633 C CA . ALA B 1 94 ? 9.656 0.204 2.242 1 98.44 94 ALA B CA 1
ATOM 1634 C C . ALA B 1 94 ? 9.68 -1.032 1.348 1 98.44 94 ALA B C 1
ATOM 1636 O O . ALA B 1 94 ? 9.969 -2.139 1.815 1 98.44 94 ALA B O 1
ATOM 1637 N N . PHE B 1 95 ? 9.438 -0.771 0.062 1 98.69 95 PHE B N 1
ATOM 1638 C CA . PHE B 1 95 ? 9.305 -1.884 -0.87 1 98.69 95 PHE B CA 1
ATOM 1639 C C . PHE B 1 95 ? 9.938 -1.547 -2.213 1 98.69 95 PHE B C 1
ATOM 1641 O O . PHE B 1 95 ? 9.977 -0.382 -2.613 1 98.69 95 PHE B O 1
ATOM 1648 N N . GLU B 1 96 ? 10.344 -2.574 -2.85 1 98.06 96 GLU B N 1
ATOM 1649 C CA . GLU B 1 96 ? 10.633 -2.529 -4.281 1 98.06 96 GLU B CA 1
ATOM 1650 C C . GLU B 1 96 ? 9.484 -3.137 -5.09 1 98.06 96 GLU B C 1
ATOM 1652 O O . GLU B 1 96 ? 8.953 -4.188 -4.73 1 98.06 96 GLU B O 1
ATOM 1657 N N . VAL B 1 97 ? 9.109 -2.486 -6.195 1 97.75 97 VAL B N 1
ATOM 1658 C CA . VAL B 1 97 ? 8.086 -3.047 -7.066 1 97.75 97 VAL B CA 1
ATOM 1659 C C . VAL B 1 97 ? 8.695 -4.117 -7.965 1 97.75 97 VAL B C 1
ATOM 1661 O O . VAL B 1 97 ? 9.609 -3.838 -8.742 1 97.75 97 VAL B O 1
ATOM 1664 N N . VAL B 1 98 ? 8.117 -5.316 -7.898 1 96.12 98 VAL B N 1
ATOM 1665 C CA . VAL B 1 98 ? 8.719 -6.391 -8.688 1 96.12 98 VAL B CA 1
ATOM 1666 C C . VAL B 1 98 ? 7.789 -6.762 -9.844 1 96.12 98 VAL B C 1
ATOM 1668 O O . VAL B 1 98 ? 8.203 -7.434 -10.789 1 96.12 98 VAL B O 1
ATOM 1671 N N . LEU B 1 99 ? 6.562 -6.445 -9.727 1 94.06 99 LEU B N 1
ATOM 1672 C CA . LEU B 1 99 ? 5.562 -6.57 -10.781 1 94.06 99 LEU B CA 1
ATOM 1673 C C . LEU B 1 99 ? 4.613 -5.375 -10.781 1 94.06 99 LEU B C 1
ATOM 1675 O O . LEU B 1 99 ? 4.168 -4.938 -9.711 1 94.06 99 LEU B O 1
ATOM 1679 N N . ASP B 1 100 ? 4.367 -4.812 -11.898 1 94.25 100 ASP B N 1
ATOM 1680 C CA . ASP B 1 100 ? 3.486 -3.668 -12.117 1 94.25 100 ASP B CA 1
ATOM 1681 C C . ASP B 1 100 ? 2.59 -3.885 -13.336 1 94.25 100 ASP B C 1
ATOM 1683 O O . ASP B 1 100 ? 3.053 -3.811 -14.469 1 94.25 100 ASP B O 1
ATOM 1687 N N . SER B 1 101 ? 1.337 -4.148 -13.031 1 91.06 101 SER B N 1
ATOM 1688 C CA . SER B 1 101 ? 0.373 -4.383 -14.102 1 91.06 101 SER B CA 1
ATOM 1689 C C . SER B 1 101 ? -0.77 -3.373 -14.047 1 91.06 101 SER B C 1
ATOM 1691 O O . SER B 1 101 ? -1.353 -3.145 -12.984 1 91.06 101 SER B O 1
ATOM 1693 N N . GLU B 1 102 ? -1.064 -2.703 -15.156 1 88.5 102 GLU B N 1
ATOM 1694 C CA . GLU B 1 102 ? -2.131 -1.708 -15.234 1 88.5 102 GLU B CA 1
ATOM 1695 C C . GLU B 1 102 ? -3.283 -2.197 -16.109 1 88.5 102 GLU B C 1
ATOM 1697 O O . GLU B 1 102 ? -3.07 -2.945 -17.062 1 88.5 102 GLU B O 1
ATOM 1702 N N . GLY B 1 103 ? -4.426 -1.844 -15.508 1 76.88 103 GLY B N 1
ATOM 1703 C CA . GLY B 1 103 ? -5.586 -2.137 -16.328 1 76.88 103 GLY B CA 1
ATOM 1704 C C . GLY B 1 103 ? -5.539 -1.454 -17.688 1 76.88 103 GLY B C 1
ATOM 1705 O O . GLY B 1 103 ? -4.992 -0.356 -17.812 1 76.88 103 GLY B O 1
ATOM 1706 N N . ARG B 1 104 ? -5.562 -2.271 -18.844 1 60.97 104 ARG B N 1
ATOM 1707 C CA . ARG B 1 104 ? -5.496 -1.778 -20.219 1 60.97 104 ARG B CA 1
ATOM 1708 C C . ARG B 1 104 ? -6.715 -0.923 -20.547 1 60.97 104 ARG B C 1
ATOM 1710 O O . ARG B 1 104 ? -7.848 -1.304 -20.25 1 60.97 104 ARG B O 1
ATOM 1717 N N . ASP B 1 105 ? -6.812 0.505 -20.391 1 49.25 105 ASP B N 1
ATOM 1718 C CA . ASP B 1 105 ? -7.766 1.18 -21.266 1 49.25 105 ASP B CA 1
ATOM 1719 C C . ASP B 1 105 ? -7.703 0.611 -22.688 1 49.25 105 ASP B C 1
ATOM 1721 O O . ASP B 1 105 ? -6.68 0.725 -23.359 1 49.25 105 ASP B O 1
ATOM 1725 N N . GLY B 1 106 ? -7.809 -0.602 -23.062 1 31.97 106 GLY B N 1
ATOM 1726 C CA . GLY B 1 106 ? -8.32 -0.602 -24.422 1 31.97 106 GLY B CA 1
ATOM 1727 C C . GLY B 1 106 ? -9.492 0.344 -24.625 1 31.97 106 GLY B C 1
ATOM 1728 O O . GLY B 1 106 ? -10.141 0.742 -23.656 1 31.97 106 GLY B O 1
#

Organism: Thermus thermophilus (strain ATCC 27634 / DSM 579 / HB8) (NCBI:txid300852)

Solvent-accessible surface area (backbone atoms only — not comparable to full-atom values): 11224 Å² total; per-residue (Å²): 80,22,38,38,37,38,35,36,29,52,36,77,92,38,44,69,61,51,54,56,56,48,63,67,42,57,66,64,53,39,76,40,70,47,42,44,35,39,35,34,30,43,42,71,50,88,82,47,41,30,33,45,33,38,35,20,60,32,63,67,36,49,50,52,44,71,67,32,71,60,42,52,53,41,57,61,55,60,64,72,59,61,74,81,38,40,76,52,76,71,43,80,45,48,26,37,57,78,43,82,46,60,31,66,82,118,82,21,38,38,38,38,34,36,28,51,36,78,91,38,45,70,61,51,53,55,56,46,63,67,41,58,67,63,52,40,75,41,71,46,42,44,34,38,35,35,29,42,43,71,50,89,83,49,41,30,33,45,33,40,35,22,61,30,65,66,34,49,50,52,44,71,69,31,70,58,41,52,54,44,57,63,57,60,64,72,59,61,74,81,39,39,77,53,77,71,45,79,45,48,28,38,56,77,42,81,45,60,31,66,82,118

Sequence (212 aa):
MFVTMNRIPVRPEYAEQFEEAFRQRARLVDRMPGFIRNLVLRPKNPGDPYVVMTLWESEEAFRAWTESPAFKEGHARSGTLPKEAFLGPNRLEAFEVVLDSEGRDGMFVTMNRIPVRPEYAEQFEEAFRQRARLVDRMPGFIRNLVLRPKNPGDPYVVMTLWESEEAFRAWTESPAFKEGHARSGTLPKEAFLGPNRLEAFEVVLDSEGRDG

Secondary structure (DSSP, 8-state):
-EEEEEEE-B-GGGHHHHHHHHHHHHHHHTTSTTEEEEEEEEESSTTSPEEEEEEES-HHHHHHHHTSHHHHHHHHHHTTS-GGGBSS--EEEEEEEEEEEE----/-EEEEEEE-B-GGGHHHHHHHHHHHHHHHTTSTTEEEEEEEEESSTTSPEEEEEEES-HHHHHHHHTSHHHHHHHHHHTTS-GGGBSS--EEEEEEEEEEEE----

pLDDT: mean 90.2, std 11.2, range [31.97, 98.69]

Foldseek 3Di:
DKKKKKWFAFAPVCVVVLVVLVVVLVVLCVPQPFWDDWDWADDPDGRGTIIIMTDGNDPVSVVCVCPDPSVVVSVVSSPVDDPVRTPDDMDMDMDDDPDDDDDDPD/DKKKKKWFAFAPVCVVVLVVLVVVLVVLCVPQPFWDDWDWADDPDGRGTIIIMTDGNDPVSVVCVCPDPSVVVSVVSSPVDDPVRTPDDIDMDMDDDPDDDDDDPD